Protein AF-A0A2S7TGI9-F1 (afdb_monomer_lite)

Secondary structure (DSSP, 8-state):
-----PPPPPTT---GGGS-TT---TTEEE-TTS-EEE-GGG---------TTSSSB----S---SS----B--TT-S-GGGS----TTEEEEE-TT--EEEEEGGGG--SSTTS-PPP-SSEEEES-SSSSS--EEEEPTT---TTTS-TT-S-GGGS-TT-S-GGGS-TT-S-GGGS-GGG--TTEEE-TTT--EEE-TTT---------SSEEEES-SS-SSS--EEEEPTT-S-TTTSPTT-S-GGGS-TT-S-TTTS-TT-S-TTTSPP-SSTTEEEEE-SS-EEEEE---

pLDDT: mean 78.31, std 14.48, range [45.25, 97.44]

Structure (mmCIF, N/CA/C/O backbone):
data_AF-A0A2S7TGI9-F1
#
_entry.id   AF-A0A2S7TGI9-F1
#
loop_
_atom_site.group_PDB
_atom_site.id
_atom_site.type_symbol
_atom_site.label_atom_id
_atom_site.label_alt_id
_atom_site.label_comp_id
_atom_site.label_asym_id
_atom_site.label_entity_id
_atom_site.label_seq_id
_atom_site.pdbx_PDB_ins_code
_atom_site.Cartn_x
_atom_site.Cartn_y
_atom_site.Cartn_z
_atom_site.occupancy
_atom_site.B_iso_or_equiv
_atom_site.auth_seq_id
_atom_site.auth_comp_id
_atom_site.auth_asym_id
_atom_site.auth_atom_id
_atom_site.pdbx_PDB_model_num
ATOM 1 N N . ASN A 1 1 ? 47.536 0.795 -144.720 1.00 49.44 1 ASN A N 1
ATOM 2 C CA . ASN A 1 1 ? 48.125 -0.068 -143.670 1.00 49.44 1 ASN A CA 1
ATOM 3 C C . ASN A 1 1 ? 48.931 0.816 -142.734 1.00 49.44 1 ASN A C 1
ATOM 5 O O . ASN A 1 1 ? 49.841 1.457 -143.223 1.00 49.44 1 ASN A O 1
ATOM 9 N N . ALA A 1 2 ? 48.607 0.986 -141.455 1.00 45.25 2 ALA A N 1
ATOM 10 C CA . ALA A 1 2 ? 47.991 0.031 -140.538 1.00 45.25 2 ALA A CA 1
ATOM 11 C C . ALA A 1 2 ? 46.908 0.674 -139.646 1.00 45.25 2 ALA A C 1
ATOM 13 O O . ALA A 1 2 ? 47.116 1.747 -139.087 1.00 45.25 2 ALA A O 1
ATOM 14 N N . SER A 1 3 ? 45.775 -0.021 -139.512 1.00 48.19 3 SER A N 1
ATOM 15 C CA . SER A 1 3 ? 44.799 0.176 -138.434 1.00 48.19 3 SER A CA 1
ATOM 16 C C . SER A 1 3 ? 45.297 -0.537 -137.181 1.00 48.19 3 SER A C 1
ATOM 18 O O . SER A 1 3 ? 45.675 -1.704 -137.265 1.00 48.19 3 SER A O 1
ATOM 20 N N . ILE A 1 4 ? 45.223 0.120 -136.026 1.00 46.47 4 ILE A N 1
ATOM 21 C CA . ILE A 1 4 ? 45.224 -0.553 -134.725 1.00 46.47 4 ILE A CA 1
ATOM 22 C C . ILE A 1 4 ? 43.795 -0.466 -134.188 1.00 46.47 4 ILE A C 1
ATOM 24 O O . ILE A 1 4 ? 43.314 0.607 -133.837 1.00 46.47 4 ILE A O 1
ATOM 28 N N . THR A 1 5 ? 43.107 -1.605 -134.171 1.00 53.53 5 THR A N 1
ATOM 29 C CA . THR A 1 5 ? 41.816 -1.811 -133.507 1.00 53.53 5 THR A CA 1
ATOM 30 C C . THR A 1 5 ? 42.070 -2.545 -132.195 1.00 53.53 5 THR A C 1
ATOM 32 O O . THR A 1 5 ? 42.443 -3.717 -132.225 1.00 53.53 5 THR A O 1
ATOM 35 N N . THR A 1 6 ? 41.860 -1.907 -131.047 1.00 52.94 6 THR A N 1
ATOM 36 C CA . THR A 1 6 ? 41.730 -2.631 -129.775 1.00 52.94 6 THR A CA 1
ATOM 37 C C . THR A 1 6 ? 40.247 -2.942 -129.534 1.00 52.94 6 THR A C 1
ATOM 39 O O . THR A 1 6 ? 39.423 -2.024 -129.565 1.00 52.94 6 THR A O 1
ATOM 42 N N . PRO A 1 7 ? 39.849 -4.214 -129.334 1.00 57.72 7 PRO A N 1
ATOM 43 C CA . PRO A 1 7 ? 38.467 -4.542 -129.000 1.00 57.72 7 PRO A CA 1
ATOM 44 C C . PRO A 1 7 ? 38.114 -4.006 -127.607 1.00 57.72 7 PRO A C 1
ATOM 46 O O . PRO A 1 7 ? 38.806 -4.293 -126.632 1.00 57.72 7 PRO A O 1
ATOM 49 N N . LYS A 1 8 ? 37.018 -3.244 -127.508 1.00 58.47 8 LYS A N 1
ATOM 50 C CA . LYS A 1 8 ? 36.356 -2.942 -126.231 1.00 58.47 8 LYS A CA 1
ATOM 51 C C . LYS A 1 8 ? 35.906 -4.260 -125.593 1.00 58.47 8 LYS A C 1
ATOM 53 O O . LYS A 1 8 ? 35.162 -5.014 -126.214 1.00 58.47 8 LYS A O 1
ATOM 58 N N . ILE A 1 9 ? 36.340 -4.507 -124.361 1.00 58.91 9 ILE A N 1
ATOM 59 C CA . ILE A 1 9 ? 35.824 -5.574 -123.496 1.00 58.91 9 ILE A CA 1
ATOM 60 C C . ILE A 1 9 ? 34.306 -5.404 -123.318 1.00 58.91 9 ILE A C 1
ATOM 62 O O . ILE A 1 9 ? 33.835 -4.335 -122.928 1.00 58.91 9 ILE A O 1
ATOM 66 N N . GLY A 1 10 ? 33.544 -6.430 -123.704 1.00 52.56 10 GLY A N 1
ATOM 67 C CA . GLY A 1 10 ? 32.088 -6.467 -123.594 1.00 52.56 10 GLY A CA 1
ATOM 68 C C . GLY A 1 10 ? 31.655 -6.602 -122.139 1.00 52.56 10 GLY A C 1
ATOM 69 O O . GLY A 1 10 ? 32.266 -7.344 -121.372 1.00 52.56 10 GLY A O 1
ATOM 70 N N . PHE A 1 11 ? 30.620 -5.848 -121.779 1.00 50.66 11 PHE A N 1
ATOM 71 C CA . PHE A 1 11 ? 29.981 -5.871 -120.470 1.00 50.66 11 PHE A CA 1
ATOM 72 C C . PHE A 1 11 ? 29.611 -7.312 -120.068 1.00 50.66 11 PHE A C 1
ATOM 74 O O . PHE A 1 11 ? 29.117 -8.077 -120.894 1.00 50.66 11 PHE A O 1
ATOM 81 N N . ASP A 1 12 ? 29.844 -7.639 -118.798 1.00 57.97 12 ASP A N 1
ATOM 82 C CA . ASP A 1 12 ? 29.344 -8.817 -118.072 1.00 57.97 12 ASP A CA 1
ATOM 83 C C . ASP A 1 12 ? 30.059 -10.163 -118.133 1.00 57.97 12 ASP A C 1
ATOM 85 O O . ASP A 1 12 ? 29.554 -11.135 -117.577 1.00 57.97 12 ASP A O 1
ATOM 89 N N . GLN A 1 13 ? 31.281 -10.250 -118.642 1.00 51.47 13 GLN A N 1
ATOM 90 C CA . GLN A 1 13 ? 32.146 -11.377 -118.283 1.00 51.47 13 GLN A CA 1
ATOM 91 C C . GLN A 1 13 ? 33.552 -10.837 -118.079 1.00 51.47 13 GLN A C 1
ATOM 93 O O . GLN A 1 13 ? 34.362 -10.870 -118.997 1.00 51.47 13 GLN A O 1
ATOM 98 N N . VAL A 1 14 ? 33.836 -10.286 -116.896 1.00 57.66 14 VAL A N 1
ATOM 99 C CA . VAL A 1 14 ? 35.225 -10.190 -116.443 1.00 57.66 14 VAL A CA 1
ATOM 100 C C . VAL A 1 14 ? 35.546 -11.541 -115.815 1.00 57.66 14 VAL A C 1
ATOM 102 O O . VAL A 1 14 ? 35.358 -11.761 -114.625 1.00 57.66 14 VAL A O 1
ATOM 105 N N . THR A 1 15 ? 35.907 -12.502 -116.661 1.00 58.22 15 THR A N 1
ATOM 106 C CA . THR A 1 15 ? 36.357 -13.825 -116.214 1.00 58.22 15 THR A CA 1
ATOM 107 C C . THR A 1 15 ? 37.707 -13.698 -115.504 1.00 58.22 15 THR A C 1
ATOM 109 O O . THR A 1 15 ? 38.418 -12.716 -115.717 1.00 58.22 15 THR A O 1
ATOM 112 N N . ARG A 1 16 ? 38.073 -14.670 -114.653 1.00 56.00 16 ARG A N 1
ATOM 113 C CA . ARG A 1 16 ? 39.299 -14.658 -113.822 1.00 56.00 16 ARG A CA 1
ATOM 114 C C . ARG A 1 16 ? 40.545 -14.167 -114.572 1.00 56.00 16 ARG A C 1
ATOM 116 O O . ARG A 1 16 ? 41.340 -13.421 -114.019 1.00 56.00 16 ARG A O 1
ATOM 123 N N . ASP A 1 17 ? 40.684 -14.551 -115.838 1.00 57.62 17 ASP A N 1
ATOM 124 C CA . ASP A 1 17 ? 41.860 -14.250 -116.661 1.00 57.62 17 ASP A CA 1
ATOM 125 C C . ASP A 1 17 ? 41.863 -12.810 -117.229 1.00 57.62 17 ASP A C 1
ATOM 127 O O . ASP A 1 17 ? 42.873 -12.344 -117.753 1.00 57.62 17 ASP A O 1
ATOM 131 N N . GLN A 1 18 ? 40.737 -12.095 -117.139 1.00 57.69 18 GLN A N 1
ATOM 132 C CA . GLN A 1 18 ? 40.565 -10.696 -117.561 1.00 57.69 18 GLN A CA 1
ATOM 133 C C . GLN A 1 18 ? 40.688 -9.706 -116.401 1.00 57.69 18 GLN A C 1
ATOM 135 O O . GLN A 1 18 ? 40.781 -8.498 -116.627 1.00 57.69 18 GLN A O 1
ATOM 140 N N . ILE A 1 19 ? 40.693 -10.208 -115.168 1.00 60.97 19 ILE A N 1
ATOM 141 C CA . ILE A 1 19 ? 41.040 -9.427 -113.996 1.00 60.97 19 ILE A CA 1
ATOM 142 C C . ILE A 1 19 ? 42.555 -9.521 -113.821 1.00 60.97 19 ILE A C 1
ATOM 144 O O . ILE A 1 19 ? 43.120 -10.610 -113.766 1.00 60.97 19 ILE A O 1
ATOM 148 N N . ASN A 1 20 ? 43.231 -8.374 -113.758 1.00 60.34 20 ASN A N 1
ATOM 149 C CA . ASN A 1 20 ? 44.649 -8.356 -113.416 1.00 60.34 20 ASN A CA 1
ATOM 150 C C . ASN A 1 20 ? 44.823 -9.074 -112.061 1.00 60.34 20 ASN A C 1
ATOM 152 O O . ASN A 1 20 ? 44.151 -8.669 -111.116 1.00 60.34 20 ASN A O 1
ATOM 156 N N . PRO A 1 21 ? 45.715 -10.074 -111.926 1.00 57.78 21 PRO A N 1
ATOM 157 C CA . PRO A 1 21 ? 45.938 -10.770 -110.653 1.00 57.78 21 PRO A CA 1
ATOM 158 C C . PRO A 1 21 ? 46.330 -9.834 -109.490 1.00 57.78 21 PRO A C 1
ATOM 160 O O . PRO A 1 21 ? 46.304 -10.247 -108.338 1.00 57.78 21 PRO A O 1
ATOM 163 N N . ASN A 1 22 ? 46.643 -8.566 -109.781 1.00 62.66 22 ASN A N 1
ATOM 164 C CA . ASN A 1 22 ? 46.894 -7.491 -108.822 1.00 62.66 22 ASN A CA 1
ATOM 165 C C . ASN A 1 22 ? 45.770 -6.429 -108.718 1.00 62.66 22 ASN A C 1
ATOM 167 O O . ASN A 1 22 ? 46.052 -5.300 -108.324 1.00 62.66 22 ASN A O 1
ATOM 171 N N . VAL A 1 23 ? 44.506 -6.702 -109.075 1.00 66.19 23 VAL A N 1
ATOM 172 C CA . VAL A 1 23 ? 43.418 -5.704 -108.876 1.00 66.19 23 VAL A CA 1
ATOM 173 C C . VAL A 1 23 ? 43.046 -5.464 -107.416 1.00 66.19 23 VAL A C 1
ATOM 175 O O . VAL A 1 23 ? 42.297 -4.528 -107.140 1.00 66.19 23 VAL A O 1
ATOM 178 N N . ALA A 1 24 ? 43.503 -6.308 -106.493 1.00 64.75 24 ALA A N 1
ATOM 179 C CA . ALA A 1 24 ? 43.243 -6.106 -105.083 1.00 64.75 24 ALA A CA 1
ATOM 180 C C . ALA A 1 24 ? 43.842 -4.753 -104.662 1.00 64.75 24 ALA A C 1
ATOM 182 O O . ALA A 1 24 ? 45.059 -4.571 -104.614 1.00 64.75 24 ALA A O 1
ATOM 183 N N . GLY A 1 25 ? 42.967 -3.773 -104.424 1.00 61.50 25 GLY A N 1
ATOM 184 C CA . GLY A 1 25 ? 43.353 -2.526 -103.781 1.00 61.50 25 GLY A CA 1
ATOM 185 C C . GLY A 1 25 ? 43.878 -2.814 -102.376 1.00 61.50 25 GLY A C 1
ATOM 186 O O . GLY A 1 25 ? 43.609 -3.867 -101.799 1.00 61.50 25 GLY A O 1
ATOM 187 N N . THR A 1 26 ? 44.625 -1.875 -101.807 1.00 63.78 26 THR A N 1
ATOM 188 C CA . THR A 1 26 ? 45.128 -1.989 -100.432 1.00 63.78 26 THR A CA 1
ATOM 189 C C . THR A 1 26 ? 43.988 -2.322 -99.460 1.00 63.78 26 THR A C 1
ATOM 191 O O . THR A 1 26 ? 43.049 -1.536 -99.348 1.00 63.78 26 THR A O 1
ATOM 194 N N . GLY A 1 27 ? 44.072 -3.470 -98.774 1.00 63.53 27 GLY A N 1
ATOM 195 C CA . GLY A 1 27 ? 43.094 -3.922 -97.769 1.00 63.53 27 GLY A CA 1
ATOM 196 C C . GLY A 1 27 ? 42.078 -4.971 -98.238 1.00 63.53 27 GLY A C 1
ATOM 197 O O . GLY A 1 27 ? 41.310 -5.476 -97.424 1.00 63.53 27 GLY A O 1
ATOM 198 N N . LEU A 1 28 ? 42.082 -5.329 -99.522 1.00 74.62 28 LEU A N 1
ATOM 199 C CA . LEU A 1 28 ? 41.295 -6.439 -100.060 1.00 74.62 28 LEU A CA 1
ATOM 200 C C . LEU A 1 28 ? 42.233 -7.566 -100.486 1.00 74.62 28 LEU A C 1
ATOM 202 O O . LEU A 1 28 ? 43.360 -7.316 -100.909 1.00 74.62 28 LEU A O 1
ATOM 206 N N . THR A 1 29 ? 41.764 -8.803 -100.415 1.00 72.88 29 THR A N 1
ATOM 207 C CA . THR A 1 29 ? 42.406 -9.958 -101.041 1.00 72.88 29 THR A CA 1
ATOM 208 C C . THR A 1 29 ? 41.455 -10.531 -102.078 1.00 72.88 29 THR A C 1
ATOM 210 O O . THR A 1 29 ? 40.242 -10.579 -101.888 1.00 72.88 29 THR A O 1
ATOM 213 N N . GLN A 1 30 ? 41.991 -10.920 -103.234 1.00 73.81 30 GLN A N 1
ATOM 214 C CA . GLN A 1 30 ? 41.185 -11.595 -104.241 1.00 73.81 30 GLN A CA 1
ATOM 215 C C . GLN A 1 30 ? 41.161 -13.093 -103.933 1.00 73.81 30 GLN A C 1
ATOM 217 O O . GLN A 1 30 ? 42.206 -13.748 -103.951 1.00 73.81 30 GLN A O 1
ATOM 222 N N . ALA A 1 31 ? 39.978 -13.632 -103.652 1.00 71.12 31 ALA A N 1
ATOM 223 C CA . ALA A 1 31 ? 39.790 -15.060 -103.465 1.00 71.12 31 ALA A CA 1
ATOM 224 C C . ALA A 1 31 ? 39.966 -15.811 -104.797 1.00 71.12 31 ALA A C 1
ATOM 226 O O . ALA A 1 31 ? 39.938 -15.238 -105.889 1.00 71.12 31 ALA A O 1
ATOM 227 N N . SER A 1 32 ? 40.154 -17.130 -104.723 1.00 69.94 32 SER A N 1
ATOM 228 C CA . SER A 1 32 ? 40.434 -17.971 -105.903 1.00 69.94 32 SER A CA 1
ATOM 229 C C . SER A 1 32 ? 39.309 -17.975 -106.951 1.00 69.94 32 SER A C 1
ATOM 231 O O . SER A 1 32 ? 39.554 -18.306 -108.111 1.00 69.94 32 SER A O 1
ATOM 233 N N . ASP A 1 33 ? 38.089 -17.612 -106.552 1.00 70.44 33 ASP A N 1
ATOM 234 C CA . ASP A 1 33 ? 36.913 -17.475 -107.416 1.00 70.44 33 ASP A CA 1
ATOM 235 C C . ASP A 1 33 ? 36.778 -16.079 -108.057 1.00 70.44 33 ASP A C 1
ATOM 237 O O . ASP A 1 33 ? 35.858 -15.837 -108.837 1.00 70.44 33 ASP A O 1
ATOM 241 N N . GLY A 1 34 ? 37.719 -15.176 -107.773 1.00 66.06 34 GLY A N 1
ATOM 242 C CA . GLY A 1 34 ? 37.759 -13.816 -108.298 1.00 66.06 34 GLY A CA 1
ATOM 243 C C . GLY A 1 34 ? 37.008 -12.783 -107.457 1.00 66.06 34 GLY A C 1
ATOM 244 O O . GLY A 1 34 ? 37.119 -11.594 -107.770 1.00 66.06 34 GLY A O 1
ATOM 245 N N . SER A 1 35 ? 36.291 -13.188 -106.401 1.00 71.12 35 SER A N 1
ATOM 246 C CA . SER A 1 35 ? 35.659 -12.256 -105.464 1.00 71.12 35 SER A CA 1
ATOM 247 C C . SER A 1 35 ? 36.708 -11.470 -104.669 1.00 71.12 35 SER A C 1
ATOM 249 O O . SER A 1 35 ? 37.828 -11.933 -104.449 1.00 71.12 35 SER A O 1
ATOM 251 N N . LEU A 1 36 ? 36.373 -10.236 -104.289 1.00 77.44 36 LEU A N 1
ATOM 252 C CA . LEU A 1 36 ? 37.204 -9.434 -103.395 1.00 77.44 36 LEU A CA 1
ATOM 253 C C . LEU A 1 36 ? 36.692 -9.640 -101.973 1.00 77.44 36 LEU A C 1
ATOM 255 O O . LEU A 1 36 ? 35.592 -9.197 -101.642 1.00 77.44 36 LEU A O 1
ATOM 259 N N . GLU A 1 37 ? 37.488 -10.307 -101.150 1.00 75.94 37 GLU A N 1
ATOM 260 C CA . GLU A 1 37 ? 37.242 -10.442 -99.724 1.00 75.94 37 GLU A CA 1
ATOM 261 C C . GLU A 1 37 ? 37.989 -9.333 -98.991 1.00 75.94 37 GLU A C 1
ATOM 263 O O . GLU A 1 37 ? 39.088 -8.919 -99.373 1.00 75.94 37 GLU A O 1
ATOM 268 N N . VAL A 1 38 ? 37.375 -8.812 -97.934 1.00 74.75 38 VAL A N 1
ATOM 269 C CA . VAL A 1 38 ? 38.122 -7.969 -97.011 1.00 74.75 38 VAL A CA 1
ATOM 270 C C . VAL A 1 38 ? 38.968 -8.906 -96.171 1.00 74.75 38 VAL A C 1
ATOM 272 O O . VAL A 1 38 ? 38.415 -9.733 -95.451 1.00 74.75 38 VAL A O 1
ATOM 275 N N . ASP A 1 39 ? 40.290 -8.780 -96.268 1.00 67.25 39 ASP A N 1
ATOM 276 C CA . ASP A 1 39 ? 41.190 -9.484 -95.367 1.00 67.25 39 ASP A CA 1
ATOM 277 C C . ASP A 1 39 ? 41.063 -8.834 -93.986 1.00 67.25 39 ASP A C 1
ATOM 279 O O . ASP A 1 39 ? 41.497 -7.688 -93.812 1.00 67.25 39 ASP A O 1
ATOM 283 N N . PRO A 1 40 ? 40.478 -9.526 -92.997 1.00 63.66 40 PRO A N 1
ATOM 284 C CA . PRO A 1 40 ? 40.260 -8.949 -91.685 1.00 63.66 40 PRO A CA 1
ATOM 285 C C . PRO A 1 40 ? 41.594 -8.565 -91.013 1.00 63.66 40 PRO A C 1
ATOM 287 O O . PRO A 1 40 ? 41.636 -7.608 -90.247 1.00 63.66 40 PRO A O 1
ATOM 290 N N . THR A 1 41 ? 42.708 -9.225 -91.365 1.00 60.50 41 THR A N 1
ATOM 291 C CA . THR A 1 41 ? 44.053 -8.883 -90.863 1.00 60.50 41 THR A CA 1
ATOM 292 C C . THR A 1 41 ? 44.582 -7.551 -91.405 1.00 60.50 41 THR A C 1
ATOM 294 O O . THR A 1 41 ? 45.469 -6.951 -90.799 1.00 60.50 41 THR A O 1
ATOM 297 N N . ASN A 1 42 ? 44.003 -7.051 -92.504 1.00 59.19 42 ASN A N 1
ATOM 298 C CA . ASN A 1 42 ? 44.308 -5.744 -93.087 1.00 59.19 42 ASN A CA 1
ATOM 299 C C . ASN A 1 42 ? 43.279 -4.661 -92.718 1.00 59.19 42 ASN A C 1
ATOM 301 O O . ASN A 1 42 ? 43.474 -3.495 -93.076 1.00 59.19 42 ASN A O 1
ATOM 305 N N . ILE A 1 43 ? 42.210 -4.997 -91.982 1.00 63.41 43 ILE A N 1
ATOM 306 C CA . ILE A 1 43 ? 41.339 -4.001 -91.344 1.00 63.41 43 ILE A CA 1
ATOM 307 C C . ILE A 1 43 ? 42.006 -3.567 -90.042 1.00 63.41 43 ILE A C 1
ATOM 309 O O . ILE A 1 43 ? 41.639 -3.975 -88.943 1.00 63.41 43 ILE A O 1
ATOM 313 N N . ILE A 1 44 ? 43.007 -2.705 -90.172 1.00 56.25 44 ILE A N 1
ATOM 314 C CA . ILE A 1 44 ? 43.611 -2.027 -89.032 1.00 56.25 44 ILE A CA 1
ATOM 315 C C . ILE A 1 44 ? 42.662 -0.884 -88.653 1.00 56.25 44 ILE A C 1
ATOM 317 O O . ILE A 1 44 ? 42.843 0.266 -89.051 1.00 56.25 44 ILE A O 1
ATOM 321 N N . GLY A 1 45 ? 41.598 -1.199 -87.909 1.00 54.38 45 GLY A N 1
ATOM 322 C CA . GLY A 1 45 ? 41.038 -0.190 -87.012 1.00 54.38 45 GLY A CA 1
ATOM 323 C C . GLY A 1 45 ? 42.175 0.293 -86.111 1.00 54.38 45 GLY A C 1
ATOM 324 O O . GLY A 1 45 ? 43.102 -0.472 -85.840 1.00 54.38 45 GLY A O 1
ATOM 325 N N . ASP A 1 46 ? 42.147 1.530 -85.621 1.00 51.38 46 ASP A N 1
ATOM 326 C CA . ASP A 1 46 ? 43.166 2.022 -84.676 1.00 51.38 46 ASP A CA 1
ATOM 327 C C . ASP A 1 46 ? 43.283 1.172 -83.390 1.00 51.38 46 ASP A C 1
ATOM 329 O O . ASP A 1 46 ? 44.167 1.435 -82.577 1.00 51.38 46 ASP A O 1
ATOM 333 N N . SER A 1 47 ? 42.445 0.126 -83.255 1.00 50.47 47 SER A N 1
ATOM 334 C CA . SER A 1 47 ? 42.549 -1.051 -82.374 1.00 50.47 47 SER A CA 1
ATOM 335 C C . SER A 1 47 ? 42.684 -0.701 -80.902 1.00 50.47 47 SER A C 1
ATOM 337 O O . SER A 1 47 ? 43.016 -1.534 -80.066 1.00 50.47 47 SER A O 1
ATOM 339 N N . ASN A 1 48 ? 42.381 0.547 -80.579 1.00 53.34 48 ASN A N 1
ATOM 340 C CA . ASN A 1 48 ? 42.677 1.140 -79.306 1.00 53.34 48 ASN A CA 1
ATOM 341 C C . ASN A 1 48 ? 41.364 1.522 -78.644 1.00 53.34 48 ASN A C 1
ATOM 343 O O . ASN A 1 48 ? 40.970 2.687 -78.616 1.00 53.34 48 ASN A O 1
ATOM 347 N N . ILE A 1 49 ? 40.736 0.545 -77.990 1.00 60.94 49 ILE A N 1
ATOM 348 C CA . ILE A 1 49 ? 39.958 0.871 -76.793 1.00 60.94 49 ILE A CA 1
ATOM 349 C C . ILE A 1 49 ? 40.994 1.157 -75.705 1.00 60.94 49 ILE A C 1
ATOM 351 O O . ILE A 1 49 ? 41.363 0.295 -74.923 1.00 60.94 49 ILE A O 1
ATOM 355 N N . THR A 1 50 ? 41.579 2.350 -75.717 1.00 55.34 50 THR A N 1
ATOM 356 C CA . THR A 1 50 ? 42.622 2.690 -74.745 1.00 55.34 50 THR A CA 1
ATOM 357 C C . THR A 1 50 ? 41.982 3.015 -73.400 1.00 55.34 50 THR A C 1
ATOM 359 O O . THR A 1 50 ? 41.077 3.841 -73.314 1.00 55.34 50 THR A O 1
ATOM 362 N N . SER A 1 51 ? 42.480 2.399 -72.324 1.00 59.91 51 SER A N 1
ATOM 363 C CA . SER A 1 51 ? 42.377 2.949 -70.970 1.00 59.91 51 SER A CA 1
ATOM 364 C C . SER A 1 51 ? 43.743 3.549 -70.632 1.00 59.91 51 SER A C 1
ATOM 366 O O . SER A 1 51 ? 44.613 2.829 -70.141 1.00 59.91 51 SER A O 1
ATOM 368 N N . PRO A 1 52 ? 43.993 4.845 -70.912 1.00 54.62 52 PRO A N 1
ATOM 369 C CA . PRO A 1 52 ? 45.326 5.448 -70.774 1.00 54.62 52 PRO A CA 1
ATOM 370 C C . PRO A 1 52 ? 45.910 5.357 -69.356 1.00 54.62 52 PRO A C 1
ATOM 372 O O . PRO A 1 52 ? 47.103 5.557 -69.158 1.00 54.62 52 PRO A O 1
ATOM 375 N N . ASN A 1 53 ? 45.060 5.079 -68.365 1.00 59.28 53 ASN A N 1
ATOM 376 C CA . ASN A 1 53 ? 45.395 4.937 -66.952 1.00 59.28 53 ASN A CA 1
ATOM 377 C C . ASN A 1 53 ? 45.115 3.522 -66.396 1.00 59.28 53 ASN A C 1
ATOM 379 O O . ASN A 1 53 ? 45.060 3.354 -65.172 1.00 59.28 53 ASN A O 1
ATOM 383 N N . SER A 1 54 ? 44.882 2.538 -67.276 1.00 60.88 54 SER A N 1
ATOM 384 C CA . SER A 1 54 ? 44.593 1.134 -66.938 1.00 60.88 54 SER A CA 1
ATOM 385 C C . SER A 1 54 ? 43.506 0.987 -65.864 1.00 60.88 54 SER A C 1
ATOM 387 O O . SER A 1 54 ? 43.641 0.221 -64.915 1.00 60.88 54 SER A O 1
ATOM 389 N N . THR A 1 55 ? 42.463 1.818 -65.925 1.00 64.25 55 THR A N 1
ATOM 390 C CA . THR A 1 55 ? 41.339 1.774 -64.966 1.00 64.25 55 THR A CA 1
ATOM 391 C C . THR A 1 55 ? 40.272 0.783 -65.385 1.00 64.25 55 THR A C 1
ATOM 393 O O . THR A 1 55 ? 39.625 0.188 -64.533 1.00 64.25 55 THR A O 1
ATOM 396 N N . ILE A 1 56 ? 40.119 0.610 -66.691 1.00 67.62 56 ILE A N 1
ATOM 397 C CA . ILE A 1 56 ? 39.279 -0.411 -67.295 1.00 67.62 56 ILE A CA 1
ATOM 398 C C . ILE A 1 56 ? 40.249 -1.320 -68.033 1.00 67.62 56 ILE A C 1
ATOM 400 O O . ILE A 1 56 ? 41.009 -0.840 -68.880 1.00 67.62 56 ILE A O 1
ATOM 404 N N . ASP A 1 57 ? 40.278 -2.590 -67.646 1.00 61.53 57 ASP A N 1
ATOM 405 C CA . ASP A 1 57 ? 41.048 -3.590 -68.367 1.00 61.53 57 ASP A CA 1
ATOM 406 C C . ASP A 1 57 ? 40.264 -3.957 -69.624 1.00 61.53 57 ASP A C 1
ATOM 408 O O . ASP A 1 57 ? 39.093 -4.336 -69.575 1.00 61.53 57 ASP A O 1
ATOM 412 N N . VAL A 1 58 ? 40.897 -3.754 -70.768 1.00 61.38 58 VAL A N 1
ATOM 413 C CA . VAL A 1 58 ? 40.311 -4.003 -72.082 1.00 61.38 58 VAL A CA 1
ATOM 414 C C . VAL A 1 58 ? 40.876 -5.316 -72.597 1.00 61.38 58 VAL A C 1
ATOM 416 O O . VAL A 1 58 ? 41.743 -5.356 -73.467 1.00 61.38 58 VAL A O 1
ATOM 419 N N . GLY A 1 59 ? 40.404 -6.408 -72.001 1.00 56.97 59 GLY A N 1
ATOM 420 C CA . GLY A 1 59 ? 40.741 -7.757 -72.429 1.00 56.97 59 GLY A CA 1
ATOM 421 C C . GLY A 1 59 ? 40.100 -8.074 -73.778 1.00 56.97 59 GLY A C 1
ATOM 422 O O . GLY A 1 59 ? 38.910 -8.367 -73.856 1.00 56.97 59 GLY A O 1
ATOM 423 N N . GLY A 1 60 ? 40.906 -8.031 -74.834 1.00 53.19 60 GLY A N 1
ATOM 424 C CA . GLY A 1 60 ? 40.598 -8.539 -76.167 1.00 53.19 60 GLY A CA 1
ATOM 425 C C . GLY A 1 60 ? 41.912 -8.932 -76.830 1.00 53.19 60 GLY A C 1
ATOM 426 O O . GLY A 1 60 ? 42.847 -8.138 -76.888 1.00 53.19 60 GLY A O 1
ATOM 427 N N . ASP A 1 61 ? 42.027 -10.189 -77.227 1.00 49.38 61 ASP A N 1
ATOM 428 C CA . ASP A 1 61 ? 43.229 -10.800 -77.776 1.00 49.38 61 ASP A CA 1
ATOM 429 C C . ASP A 1 61 ? 43.553 -10.319 -79.204 1.00 49.38 61 ASP A C 1
ATOM 431 O O . ASP A 1 61 ? 42.832 -9.531 -79.814 1.00 49.38 61 ASP A O 1
ATOM 435 N N . ALA A 1 62 ? 44.718 -10.750 -79.698 1.00 49.62 62 ALA A N 1
ATOM 436 C CA . ALA A 1 62 ? 45.572 -10.083 -80.686 1.00 49.62 62 ALA A CA 1
ATOM 437 C C . ALA A 1 62 ? 44.994 -9.810 -82.097 1.00 49.62 62 ALA A C 1
ATOM 439 O O . ALA A 1 62 ? 45.763 -9.421 -82.968 1.00 49.62 62 ALA A O 1
ATOM 440 N N . ASN A 1 63 ? 43.692 -9.987 -82.348 1.00 53.59 63 ASN A N 1
ATOM 441 C CA . ASN A 1 63 ? 43.049 -9.774 -83.652 1.00 53.59 63 ASN A CA 1
ATOM 442 C C . ASN A 1 63 ? 41.575 -9.299 -83.530 1.00 53.59 63 ASN A C 1
ATOM 444 O O . ASN A 1 63 ? 40.676 -9.954 -84.055 1.00 53.59 63 ASN A O 1
ATOM 448 N N . ALA A 1 64 ? 41.273 -8.200 -82.827 1.00 56.41 64 ALA A N 1
ATOM 449 C CA . ALA A 1 64 ? 39.879 -7.803 -82.569 1.00 56.41 64 ALA A CA 1
ATOM 450 C C . ALA A 1 64 ? 39.116 -7.285 -83.817 1.00 56.41 64 ALA A C 1
ATOM 452 O O . ALA A 1 64 ? 39.323 -6.163 -84.275 1.00 56.41 64 ALA A O 1
ATOM 453 N N . ILE A 1 65 ? 38.184 -8.121 -84.311 1.00 55.03 65 ILE A N 1
ATOM 454 C CA . ILE A 1 65 ? 37.221 -7.878 -85.410 1.00 55.03 65 ILE A CA 1
ATOM 455 C C . ILE A 1 65 ? 35.852 -8.544 -85.134 1.00 55.03 65 ILE A C 1
ATOM 457 O O . ILE A 1 65 ? 34.955 -8.411 -85.958 1.00 55.03 65 ILE A O 1
ATOM 461 N N . LEU A 1 66 ? 35.626 -9.226 -83.993 1.00 54.00 66 LEU A N 1
ATOM 462 C CA . LEU A 1 66 ? 34.290 -9.704 -83.586 1.00 54.00 66 LEU A CA 1
ATOM 463 C C . LEU A 1 66 ? 34.101 -9.903 -82.066 1.00 54.00 66 LEU A C 1
ATOM 465 O O . LEU A 1 66 ? 35.012 -10.320 -81.361 1.00 54.00 66 LEU A O 1
ATOM 469 N N . ALA A 1 67 ? 32.820 -9.773 -81.685 1.00 55.75 67 ALA A N 1
ATOM 470 C CA . ALA A 1 67 ? 32.109 -10.279 -80.499 1.00 55.75 67 ALA A CA 1
ATOM 471 C C . ALA A 1 67 ? 32.393 -9.632 -79.129 1.00 55.75 67 ALA A C 1
ATOM 473 O O . ALA A 1 67 ? 33.325 -8.851 -78.981 1.00 55.75 67 ALA A O 1
ATOM 474 N N . ASN A 1 68 ? 31.467 -9.896 -78.182 1.00 52.81 68 ASN A N 1
ATOM 475 C CA . ASN A 1 68 ? 31.268 -9.209 -76.896 1.00 52.81 68 ASN A CA 1
ATOM 476 C C . ASN A 1 68 ? 32.560 -8.626 -76.321 1.00 52.81 68 ASN A C 1
ATOM 478 O O . ASN A 1 68 ? 33.385 -9.349 -75.771 1.00 52.81 68 ASN A O 1
ATOM 482 N N . VAL A 1 69 ? 32.684 -7.304 -76.405 1.00 64.56 69 VAL A N 1
ATOM 483 C CA . VAL A 1 69 ? 33.732 -6.569 -75.705 1.00 64.56 69 VAL A CA 1
ATOM 484 C C . VAL A 1 69 ? 33.402 -6.642 -74.220 1.00 64.56 69 VAL A C 1
ATOM 486 O O . VAL A 1 69 ? 32.455 -6.003 -73.755 1.00 64.56 69 VAL A O 1
ATOM 489 N N . GLN A 1 70 ? 34.141 -7.469 -73.486 1.00 61.66 70 GLN A N 1
ATOM 490 C CA . GLN A 1 70 ? 34.041 -7.509 -72.037 1.00 61.66 70 GLN A CA 1
ATOM 491 C C . GLN A 1 70 ? 34.778 -6.290 -71.481 1.00 61.66 70 GLN A C 1
ATOM 493 O O . GLN A 1 70 ? 35.986 -6.150 -71.643 1.00 61.66 70 GLN A O 1
ATOM 498 N N . LEU A 1 71 ? 34.026 -5.386 -70.858 1.00 72.19 71 LEU A N 1
ATOM 499 C CA . LEU A 1 71 ? 34.568 -4.246 -70.128 1.00 72.19 71 LEU A CA 1
ATOM 500 C C . LEU A 1 71 ? 34.566 -4.607 -68.649 1.00 72.19 71 LEU A C 1
ATOM 502 O O . LEU A 1 71 ? 33.493 -4.818 -68.082 1.00 72.19 71 LEU A O 1
ATOM 506 N N . ASP A 1 72 ? 35.748 -4.676 -68.046 1.00 71.31 72 ASP A N 1
ATOM 507 C CA . ASP A 1 72 ? 35.893 -4.970 -66.624 1.00 71.31 72 ASP A CA 1
ATOM 508 C C . ASP A 1 72 ? 36.833 -3.971 -65.938 1.00 71.31 72 ASP A C 1
ATOM 510 O O . ASP A 1 72 ? 37.670 -3.313 -66.562 1.00 71.31 72 ASP A O 1
ATOM 514 N N . VAL A 1 73 ? 36.677 -3.842 -64.627 1.00 81.25 73 VAL A N 1
ATOM 515 C CA . VAL A 1 73 ? 37.565 -3.078 -63.758 1.00 81.25 73 VAL A CA 1
ATOM 516 C C . VAL A 1 73 ? 38.407 -4.097 -63.008 1.00 81.25 73 VAL A C 1
ATOM 518 O O . VAL A 1 73 ? 37.909 -4.773 -62.114 1.00 81.25 73 VAL A O 1
ATOM 521 N N . ALA A 1 74 ? 39.685 -4.207 -63.377 1.00 77.69 74 ALA A N 1
ATOM 522 C CA . ALA A 1 74 ? 40.592 -5.160 -62.745 1.00 77.69 74 ALA A CA 1
ATOM 523 C C . ALA A 1 74 ? 40.670 -4.974 -61.216 1.00 77.69 74 ALA A C 1
ATOM 525 O O . ALA A 1 74 ? 40.424 -3.887 -60.679 1.00 77.69 74 ALA A O 1
ATOM 526 N N . ASP A 1 75 ? 41.077 -6.027 -60.506 1.00 80.50 75 ASP A N 1
ATOM 527 C CA . ASP A 1 75 ? 41.264 -5.976 -59.057 1.00 80.50 75 ASP A CA 1
ATOM 528 C C . ASP A 1 75 ? 42.188 -4.818 -58.656 1.00 80.50 75 ASP A C 1
ATOM 530 O O . ASP A 1 75 ? 43.284 -4.640 -59.192 1.00 80.50 75 ASP A O 1
ATOM 534 N N . ASN A 1 76 ? 41.752 -4.027 -57.672 1.00 82.06 76 ASN A N 1
ATOM 535 C CA . ASN A 1 76 ? 42.444 -2.824 -57.195 1.00 82.06 76 ASN A CA 1
ATOM 536 C C . ASN A 1 76 ? 42.607 -1.710 -58.249 1.00 82.06 76 ASN A C 1
ATOM 538 O O . ASN A 1 76 ? 43.299 -0.723 -57.986 1.00 82.06 76 ASN A O 1
ATOM 542 N N . ALA A 1 77 ? 41.969 -1.815 -59.422 1.00 85.62 77 ALA A N 1
ATOM 543 C CA . ALA A 1 77 ? 42.095 -0.810 -60.471 1.00 85.62 77 ALA A CA 1
ATOM 544 C C . ALA A 1 77 ? 41.504 0.539 -60.061 1.00 85.62 77 ALA A C 1
ATOM 546 O O . ALA A 1 77 ? 41.951 1.544 -60.599 1.00 85.62 77 ALA A O 1
ATOM 547 N N . ILE A 1 78 ? 40.581 0.607 -59.095 1.00 87.50 78 ILE A N 1
ATOM 548 C CA . ILE A 1 78 ? 40.138 1.863 -58.469 1.00 87.50 78 ILE A CA 1
ATOM 549 C C . ILE A 1 78 ? 40.920 2.078 -57.174 1.00 87.50 78 ILE A C 1
ATOM 551 O O . ILE A 1 78 ? 40.504 1.686 -56.086 1.00 87.50 78 ILE A O 1
ATOM 555 N N . THR A 1 79 ? 42.089 2.700 -57.301 1.00 88.00 79 THR A N 1
ATOM 556 C CA . THR A 1 79 ? 42.898 3.123 -56.153 1.00 88.00 79 THR A CA 1
ATOM 557 C C . THR A 1 79 ? 42.385 4.456 -55.591 1.00 88.00 79 THR A C 1
ATOM 559 O O . THR A 1 79 ? 41.715 5.203 -56.309 1.00 88.00 79 THR A O 1
ATOM 562 N N . PRO A 1 80 ? 42.750 4.842 -54.352 1.00 85.81 80 PRO A N 1
ATOM 563 C CA . PRO A 1 80 ? 42.386 6.150 -53.804 1.00 85.81 80 PRO A CA 1
ATOM 564 C C . PRO A 1 80 ? 42.791 7.342 -54.686 1.00 85.81 80 PRO A C 1
ATOM 566 O O . PRO A 1 80 ? 42.098 8.348 -54.694 1.00 85.81 80 PRO A O 1
ATOM 569 N N . ALA A 1 81 ? 43.865 7.231 -55.479 1.00 86.19 81 ALA A N 1
ATOM 570 C CA . ALA A 1 81 ? 44.294 8.283 -56.409 1.00 86.19 81 ALA A CA 1
ATOM 571 C C . ALA A 1 81 ? 43.337 8.486 -57.601 1.00 86.19 81 ALA A C 1
ATOM 573 O O . ALA A 1 81 ? 43.362 9.538 -58.236 1.00 86.19 81 ALA A O 1
ATOM 574 N N . LYS A 1 82 ? 42.505 7.484 -57.916 1.00 88.06 82 LYS A N 1
ATOM 575 C CA . LYS A 1 82 ? 41.470 7.548 -58.962 1.00 88.06 82 LYS A CA 1
ATOM 576 C C . LYS A 1 82 ? 40.131 8.061 -58.431 1.00 88.06 82 LYS A C 1
ATOM 578 O O . LYS A 1 82 ? 39.204 8.265 -59.209 1.00 88.06 82 LYS A O 1
ATOM 583 N N . ILE A 1 83 ? 40.037 8.293 -57.124 1.00 90.38 83 ILE A N 1
ATOM 584 C CA . ILE A 1 83 ? 38.884 8.889 -56.463 1.00 90.38 83 ILE A CA 1
ATOM 585 C C . ILE A 1 83 ? 39.257 10.339 -56.129 1.00 90.38 83 ILE A C 1
ATOM 587 O O . ILE A 1 83 ? 40.263 10.598 -55.472 1.00 90.38 83 ILE A O 1
ATOM 591 N N . VAL A 1 84 ? 38.461 11.308 -56.586 1.00 91.12 84 VAL A N 1
ATOM 592 C CA . VAL A 1 84 ? 38.695 12.725 -56.262 1.00 91.12 84 VAL A CA 1
ATOM 593 C C . VAL A 1 84 ? 38.577 12.914 -54.750 1.00 91.12 84 VAL A C 1
ATOM 595 O O . VAL A 1 84 ? 37.509 12.681 -54.192 1.00 91.12 84 VAL A O 1
ATOM 598 N N . SER A 1 85 ? 39.663 13.331 -54.093 1.00 91.25 85 SER A N 1
ATOM 599 C CA . SER A 1 85 ? 39.692 13.512 -52.637 1.00 91.25 85 SER A CA 1
ATOM 600 C C . SER A 1 85 ? 38.673 14.556 -52.172 1.00 91.25 85 SER A C 1
ATOM 602 O O . SER A 1 85 ? 38.634 15.667 -52.700 1.00 91.25 85 SER A O 1
ATOM 604 N N . GLY A 1 86 ? 37.896 14.217 -51.141 1.00 91.12 86 GLY A N 1
ATOM 605 C CA . GLY A 1 86 ? 37.041 15.163 -50.415 1.00 91.12 86 GLY A CA 1
ATOM 606 C C . GLY A 1 86 ? 37.784 16.003 -49.366 1.00 91.12 86 GLY A C 1
ATOM 607 O O . GLY A 1 86 ? 37.170 16.853 -48.722 1.00 91.12 86 GLY A O 1
ATOM 608 N N . GLY A 1 87 ? 39.087 15.767 -49.172 1.00 93.12 87 GLY A N 1
ATOM 609 C CA . GLY A 1 87 ? 39.887 16.311 -48.072 1.00 93.12 87 GLY A CA 1
ATOM 610 C C . GLY A 1 87 ? 40.212 15.265 -47.000 1.00 93.12 87 GLY A C 1
ATOM 611 O O . GLY A 1 87 ? 39.916 14.080 -47.154 1.00 93.12 87 GLY A O 1
ATOM 612 N N . ASN A 1 88 ? 40.856 15.703 -45.916 1.00 92.94 88 ASN A N 1
ATOM 613 C CA . ASN A 1 88 ? 41.207 14.825 -44.796 1.00 92.94 88 ASN A CA 1
ATOM 614 C C . ASN A 1 88 ? 39.948 14.370 -44.048 1.00 92.94 88 ASN A C 1
ATOM 616 O O . ASN A 1 88 ? 38.994 15.137 -43.930 1.00 92.94 88 ASN A O 1
ATOM 620 N N . ASP A 1 89 ? 39.978 13.137 -43.535 1.00 93.50 89 ASP A N 1
ATOM 621 C CA . ASP A 1 89 ? 38.919 12.545 -42.712 1.00 93.50 89 ASP A CA 1
ATOM 622 C C . ASP A 1 89 ? 37.521 12.635 -43.331 1.00 93.50 89 ASP A C 1
ATOM 624 O O . ASP A 1 89 ? 36.541 12.875 -42.635 1.00 93.50 89 ASP A O 1
ATOM 628 N N . LYS A 1 90 ? 37.414 12.413 -44.644 1.00 93.31 90 LYS A N 1
ATOM 629 C CA . LYS A 1 90 ? 36.124 12.285 -45.327 1.00 93.31 90 LYS A CA 1
ATOM 630 C C . LYS A 1 90 ? 35.774 10.835 -45.637 1.00 93.31 90 LYS A C 1
ATOM 632 O O . LYS A 1 90 ? 36.647 10.002 -45.876 1.00 93.31 90 LYS A O 1
ATOM 637 N N . VAL A 1 91 ? 34.478 10.555 -45.687 1.00 93.44 91 VAL A N 1
ATOM 638 C CA . VAL A 1 91 ? 33.902 9.288 -46.145 1.00 93.44 91 VAL A CA 1
ATOM 639 C C . VAL A 1 91 ? 32.974 9.579 -47.321 1.00 93.44 91 VAL A C 1
ATOM 641 O O . VAL A 1 91 ? 32.183 10.520 -47.269 1.00 93.44 91 VAL A O 1
ATOM 644 N N . LEU A 1 92 ? 33.089 8.794 -48.394 1.00 94.31 92 LEU A N 1
ATOM 645 C CA . LEU A 1 92 ? 32.215 8.907 -49.560 1.00 94.31 92 LEU A CA 1
ATOM 646 C C . LEU A 1 92 ? 30.889 8.210 -49.254 1.00 94.31 92 LEU A C 1
ATOM 648 O O . LEU A 1 92 ? 30.874 7.019 -48.941 1.00 94.31 92 LEU A O 1
ATOM 652 N N . THR A 1 93 ? 29.786 8.940 -49.338 1.00 93.25 93 THR A N 1
ATOM 653 C CA . THR A 1 93 ? 28.432 8.435 -49.086 1.00 93.25 93 THR A CA 1
ATOM 654 C C . THR A 1 93 ? 27.480 8.889 -50.188 1.00 93.25 93 THR A C 1
ATOM 656 O O . THR A 1 93 ? 27.868 9.599 -51.117 1.00 93.25 93 THR A O 1
ATOM 659 N N . THR A 1 94 ? 26.223 8.456 -50.114 1.00 95.31 94 THR A N 1
ATOM 660 C CA . THR A 1 94 ? 25.136 8.986 -50.941 1.00 95.31 94 THR A CA 1
ATOM 661 C C . THR A 1 94 ? 24.110 9.686 -50.063 1.00 95.31 94 THR A C 1
ATOM 663 O O . THR A 1 94 ? 23.797 9.191 -48.978 1.00 95.31 94 THR A O 1
ATOM 666 N N . ASP A 1 95 ? 23.553 10.799 -50.531 1.00 90.19 95 ASP A N 1
ATOM 667 C CA . ASP A 1 95 ? 22.413 11.442 -49.874 1.00 90.19 95 ASP A CA 1
ATOM 668 C C . ASP A 1 95 ? 21.099 10.654 -50.084 1.00 90.19 95 ASP A C 1
ATOM 670 O O . ASP A 1 95 ? 21.064 9.601 -50.727 1.00 90.19 95 ASP A O 1
ATOM 674 N N . THR A 1 96 ? 19.984 11.164 -49.551 1.00 92.25 96 THR A N 1
ATOM 675 C CA . THR A 1 96 ? 18.655 10.537 -49.687 1.00 92.25 96 THR A CA 1
ATOM 676 C C . THR A 1 96 ? 18.134 10.482 -51.126 1.00 92.25 96 THR A C 1
ATOM 678 O O . THR A 1 96 ? 17.182 9.751 -51.392 1.00 92.25 96 THR A O 1
ATOM 681 N N . SER A 1 97 ? 18.745 11.231 -52.047 1.00 93.38 97 SER A N 1
ATOM 682 C CA . SER A 1 97 ? 18.433 11.229 -53.480 1.00 93.38 97 SER A CA 1
ATOM 683 C C . SER A 1 97 ? 19.377 10.322 -54.281 1.00 93.38 97 SER A C 1
ATOM 685 O O . SER A 1 97 ? 19.217 10.201 -55.494 1.00 93.38 97 SER A O 1
ATOM 687 N N . GLY A 1 98 ? 20.349 9.677 -53.624 1.00 92.19 98 GLY A N 1
ATOM 688 C CA . GLY A 1 98 ? 21.364 8.841 -54.261 1.00 92.19 98 GLY A CA 1
ATOM 689 C C . GLY A 1 98 ? 22.552 9.620 -54.836 1.00 92.19 98 GLY A C 1
ATOM 690 O O . GLY A 1 98 ? 23.389 9.026 -55.514 1.00 92.19 98 GLY A O 1
ATOM 691 N N . THR A 1 99 ? 22.659 10.928 -54.579 1.00 94.00 99 THR A N 1
ATOM 692 C CA . THR A 1 99 ? 23.790 11.743 -55.044 1.00 94.00 99 THR A CA 1
ATOM 693 C C . THR A 1 99 ? 25.025 11.418 -54.222 1.00 94.00 99 THR A C 1
ATOM 695 O O . THR A 1 99 ? 24.986 11.472 -52.994 1.00 94.00 99 THR A O 1
ATOM 698 N N . VAL A 1 100 ? 26.136 11.120 -54.891 1.00 95.31 100 VAL A N 1
ATOM 699 C CA . VAL A 1 100 ? 27.422 10.875 -54.232 1.00 95.31 100 VAL A CA 1
ATOM 700 C C . VAL A 1 100 ? 27.957 12.173 -53.621 1.00 95.31 100 VAL A C 1
ATOM 702 O O . VAL A 1 100 ? 28.068 13.189 -54.304 1.00 95.31 100 VAL A O 1
ATOM 705 N N . THR A 1 101 ? 28.321 12.128 -52.343 1.00 94.94 101 THR A N 1
ATOM 706 C CA . THR A 1 101 ? 28.846 13.263 -51.578 1.00 94.94 101 THR A CA 1
ATOM 707 C C . THR A 1 101 ? 29.929 12.814 -50.594 1.00 94.94 101 THR A C 1
ATOM 709 O O . THR A 1 101 ? 29.994 11.648 -50.209 1.00 94.94 101 THR A O 1
ATOM 712 N N . TRP A 1 102 ? 30.795 13.738 -50.183 1.00 94.62 102 TRP A N 1
ATOM 713 C CA . TRP A 1 102 ? 31.772 13.512 -49.117 1.00 94.62 102 TRP A CA 1
ATOM 714 C C . TRP A 1 102 ? 31.235 14.076 -47.804 1.00 94.62 102 TRP A C 1
ATOM 716 O O . TRP A 1 102 ? 30.891 15.255 -47.747 1.00 94.62 102 TRP A O 1
ATOM 726 N N . ILE A 1 103 ? 31.217 13.263 -46.749 1.00 93.12 103 ILE A N 1
ATOM 727 C CA . ILE A 1 103 ? 30.864 13.701 -45.389 1.00 93.12 103 ILE A CA 1
ATOM 728 C C . ILE A 1 103 ? 32.045 13.537 -44.438 1.00 93.12 103 ILE A C 1
ATOM 730 O O . ILE A 1 103 ? 32.983 12.791 -44.734 1.00 93.12 103 ILE A O 1
ATOM 734 N N . ASP A 1 104 ? 32.032 14.254 -43.318 1.00 92.56 104 ASP A N 1
ATOM 735 C CA . ASP A 1 104 ? 33.083 14.141 -42.314 1.00 92.56 104 ASP A CA 1
ATOM 736 C C . ASP A 1 104 ? 33.038 12.768 -41.637 1.00 92.56 104 ASP A C 1
ATOM 738 O O . ASP A 1 104 ? 31.987 12.262 -41.256 1.00 92.56 104 ASP A O 1
ATOM 742 N N . LYS A 1 105 ? 34.204 12.153 -41.434 1.00 90.75 105 LYS A N 1
ATOM 743 C CA . LYS A 1 105 ? 34.337 10.887 -40.703 1.00 90.75 105 LYS A CA 1
ATOM 744 C C . LYS A 1 105 ? 33.804 11.015 -39.276 1.00 90.75 105 LYS A C 1
ATOM 746 O O . LYS A 1 105 ? 33.346 10.019 -38.721 1.00 90.75 105 LYS A O 1
ATOM 751 N N . SER A 1 106 ? 33.854 12.218 -38.698 1.00 86.50 106 SER A N 1
ATOM 752 C CA . SER A 1 106 ? 33.284 12.502 -37.381 1.00 86.50 106 SER A CA 1
ATOM 753 C C . SER A 1 106 ? 31.771 12.318 -37.322 1.00 86.50 106 SER A C 1
ATOM 755 O O . SER A 1 106 ? 31.248 12.082 -36.240 1.00 86.50 106 SER A O 1
ATOM 757 N N . ASP A 1 107 ? 31.074 12.366 -38.457 1.00 84.69 107 ASP A N 1
ATOM 758 C CA . ASP A 1 107 ? 29.630 12.121 -38.512 1.00 84.69 107 ASP A CA 1
ATOM 759 C C . ASP A 1 107 ? 29.293 10.633 -38.285 1.00 84.69 107 ASP A C 1
ATOM 761 O O . ASP A 1 107 ? 28.137 10.282 -38.080 1.00 84.69 107 ASP A O 1
ATOM 765 N N . PHE A 1 108 ? 30.307 9.757 -38.294 1.00 83.62 108 PHE A N 1
ATOM 766 C CA . PHE A 1 108 ? 30.224 8.349 -37.892 1.00 83.62 108 PHE A CA 1
ATOM 767 C C . PHE A 1 108 ? 30.848 8.083 -36.513 1.00 83.62 108 PHE A C 1
ATOM 769 O O . PHE A 1 108 ? 31.170 6.932 -36.197 1.00 83.62 108 PHE A O 1
ATOM 776 N N . ASN A 1 109 ? 31.119 9.118 -35.713 1.00 77.19 109 ASN A N 1
ATOM 777 C CA . ASN A 1 109 ? 31.627 8.919 -34.360 1.00 77.19 109 ASN A CA 1
ATOM 778 C C . ASN A 1 109 ? 30.623 8.080 -33.576 1.00 77.19 109 ASN A C 1
ATOM 780 O O . ASN A 1 109 ? 29.518 8.542 -33.371 1.00 77.19 109 ASN A O 1
ATOM 784 N N . ALA A 1 110 ? 31.021 6.894 -33.105 1.00 76.12 110 ALA A N 1
ATOM 785 C CA . ALA A 1 110 ? 30.190 6.050 -32.248 1.00 76.12 110 ALA A CA 1
ATOM 786 C C . ALA A 1 110 ? 30.015 6.703 -30.867 1.00 76.12 110 ALA A C 1
ATOM 788 O O . ALA A 1 110 ? 30.655 6.314 -29.888 1.00 76.12 110 ALA A O 1
ATOM 789 N N . ASP A 1 111 ? 29.206 7.753 -30.812 1.00 77.62 111 ASP A N 1
ATOM 790 C CA . ASP A 1 111 ? 28.926 8.527 -29.613 1.00 77.62 111 ASP A CA 1
ATOM 791 C C . ASP A 1 111 ? 27.632 8.085 -28.933 1.00 77.62 111 ASP A C 1
ATOM 793 O O . ASP A 1 111 ? 27.329 8.581 -27.852 1.00 77.62 111 ASP A O 1
ATOM 797 N N . GLY A 1 112 ? 26.928 7.115 -29.528 1.00 76.25 112 GLY A N 1
ATOM 798 C CA . GLY A 1 112 ? 25.686 6.541 -29.028 1.00 76.25 112 GLY A CA 1
ATOM 799 C C . GLY A 1 112 ? 24.454 7.050 -29.771 1.00 76.25 112 GLY A C 1
ATOM 800 O O . GLY A 1 112 ? 23.399 6.415 -29.669 1.00 76.25 112 GLY A O 1
ATOM 801 N N . SER A 1 113 ? 24.571 8.130 -30.552 1.00 79.50 113 SER A N 1
ATOM 802 C CA . SER A 1 113 ? 23.461 8.692 -31.330 1.00 79.50 113 SER A CA 1
ATOM 803 C C . SER A 1 113 ? 23.037 7.853 -32.531 1.00 79.50 113 SER A C 1
ATOM 805 O O . SER A 1 113 ? 21.909 7.975 -33.016 1.00 79.50 113 SER A O 1
ATOM 807 N N . GLU A 1 114 ? 23.872 6.897 -32.937 1.00 85.56 114 GLU A N 1
ATOM 808 C CA . GLU A 1 114 ? 23.550 5.900 -33.960 1.00 85.56 114 GLU A CA 1
ATOM 809 C C . GLU A 1 114 ? 22.456 4.932 -33.478 1.00 85.56 114 GLU A C 1
ATOM 811 O O . GLU A 1 114 ? 21.701 4.378 -34.283 1.00 85.56 114 GLU A O 1
ATOM 816 N N . THR A 1 115 ? 22.357 4.717 -32.159 1.00 85.56 115 THR A N 1
ATOM 817 C CA . THR A 1 115 ? 21.352 3.835 -31.556 1.00 85.56 115 THR A CA 1
ATOM 818 C C . THR A 1 115 ? 20.055 4.603 -31.384 1.00 85.56 115 THR A C 1
ATOM 820 O O . THR A 1 115 ? 20.007 5.554 -30.616 1.00 85.56 115 THR A O 1
ATOM 823 N N . LYS A 1 116 ? 18.974 4.172 -32.037 1.00 83.38 116 LYS A N 1
ATOM 824 C CA . LYS A 1 116 ? 17.637 4.753 -31.843 1.00 83.38 116 LYS A CA 1
ATOM 825 C C . LYS A 1 116 ? 16.865 3.953 -30.799 1.00 83.38 116 LYS A C 1
ATOM 827 O O . LYS A 1 116 ? 16.433 2.837 -31.080 1.00 83.38 116 LYS A O 1
ATOM 832 N N . ILE A 1 117 ? 16.686 4.522 -29.609 1.00 91.06 117 ILE A N 1
ATOM 833 C CA . ILE A 1 117 ? 15.804 3.971 -28.574 1.00 91.06 117 ILE A CA 1
ATOM 834 C C . ILE A 1 117 ? 14.491 4.757 -28.615 1.00 91.06 117 ILE A C 1
ATOM 836 O O . ILE A 1 117 ? 14.502 5.981 -28.522 1.00 91.06 117 ILE A O 1
ATOM 840 N N . ASN A 1 118 ? 13.373 4.053 -28.780 1.00 91.00 118 ASN A N 1
ATOM 841 C CA . ASN A 1 118 ? 12.040 4.655 -28.799 1.00 91.00 118 ASN A CA 1
ATOM 842 C C . ASN A 1 118 ? 11.367 4.529 -27.430 1.00 91.00 118 ASN A C 1
ATOM 844 O O . ASN A 1 118 ? 11.719 3.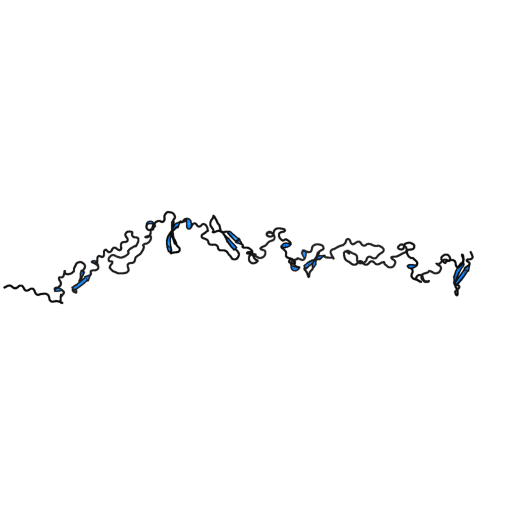653 -26.637 1.00 91.00 118 ASN A O 1
ATOM 848 N N . ASP A 1 119 ? 10.344 5.351 -27.206 1.00 95.44 119 ASP A N 1
ATOM 849 C CA . ASP A 1 119 ? 9.432 5.187 -26.077 1.00 95.44 119 ASP A CA 1
ATOM 850 C C . ASP A 1 119 ? 8.789 3.792 -26.085 1.00 95.44 119 ASP A C 1
ATOM 852 O O . ASP A 1 119 ? 8.446 3.232 -27.131 1.00 95.44 119 ASP A O 1
ATOM 856 N N . GLY A 1 120 ? 8.625 3.240 -24.887 1.00 93.38 120 GLY A N 1
ATOM 857 C CA . GLY A 1 120 ? 7.879 2.012 -24.641 1.00 93.38 120 GLY A CA 1
ATOM 858 C C . GLY A 1 120 ? 6.495 2.324 -24.078 1.00 93.38 120 GLY A C 1
ATOM 859 O O . GLY A 1 120 ? 6.175 3.468 -23.771 1.00 93.38 120 GLY A O 1
ATOM 860 N N . SER A 1 121 ? 5.668 1.297 -23.871 1.00 93.19 121 SER A N 1
ATOM 861 C CA . SER A 1 121 ? 4.328 1.488 -23.293 1.00 93.19 121 SER A CA 1
ATOM 862 C C . SER A 1 121 ? 4.352 2.108 -21.890 1.00 93.19 121 SER A C 1
ATOM 864 O O . SER A 1 121 ? 3.469 2.894 -21.569 1.00 93.19 121 SER A O 1
ATOM 866 N N . ASN A 1 122 ? 5.377 1.793 -21.086 1.00 95.81 122 ASN A N 1
ATOM 867 C CA . ASN A 1 122 ? 5.513 2.253 -19.698 1.00 95.81 122 ASN A CA 1
ATOM 868 C C . ASN A 1 122 ? 6.747 3.141 -19.473 1.00 95.81 122 ASN A C 1
ATOM 870 O O . ASN A 1 122 ? 7.038 3.523 -18.338 1.00 95.81 122 ASN A O 1
ATOM 874 N N . THR A 1 123 ? 7.495 3.458 -20.529 1.00 96.69 123 THR A N 1
ATOM 875 C CA . THR A 1 123 ? 8.763 4.183 -20.422 1.00 96.69 123 THR A CA 1
ATOM 876 C C . THR A 1 123 ? 8.878 5.264 -21.475 1.00 96.69 123 THR A C 1
ATOM 878 O O . THR A 1 123 ? 8.588 5.010 -22.640 1.00 96.69 123 THR A O 1
ATOM 881 N N . THR A 1 124 ? 9.388 6.426 -21.092 1.00 96.62 124 THR A N 1
ATOM 882 C CA . THR A 1 124 ? 9.805 7.475 -22.023 1.00 96.62 124 THR A CA 1
ATOM 883 C C . THR A 1 124 ? 11.318 7.558 -22.086 1.00 96.62 124 THR A C 1
ATOM 885 O O . THR A 1 124 ? 12.019 7.310 -21.102 1.00 96.62 124 THR A O 1
ATOM 888 N N . VAL A 1 125 ? 11.826 7.911 -23.256 1.00 95.94 125 VAL A N 1
ATOM 889 C CA . VAL A 1 125 ? 13.241 8.067 -23.546 1.00 95.94 125 VAL A CA 1
ATOM 890 C C . VAL A 1 125 ? 13.493 9.520 -23.912 1.00 95.94 125 VAL A C 1
ATOM 892 O O . VAL A 1 125 ? 12.841 10.095 -24.778 1.00 95.94 125 VAL A O 1
ATOM 895 N N . SER A 1 126 ? 14.459 10.133 -23.241 1.00 93.62 126 SER A N 1
ATOM 896 C CA . SER A 1 126 ? 14.963 11.465 -23.582 1.00 93.62 126 SER A CA 1
ATOM 897 C C . SER A 1 126 ? 16.468 11.422 -23.828 1.00 93.62 126 SER A C 1
ATOM 899 O O . SER A 1 126 ? 17.129 10.447 -23.472 1.00 93.62 126 SER A O 1
ATOM 901 N N . GLY A 1 127 ? 17.010 12.472 -24.447 1.00 93.00 127 GLY A N 1
ATOM 902 C CA . GLY A 1 127 ? 18.388 12.486 -24.940 1.00 93.00 127 GLY A CA 1
ATOM 903 C C . GLY A 1 127 ? 18.517 11.848 -26.324 1.00 93.00 127 GLY A C 1
ATOM 904 O O . GLY A 1 127 ? 17.545 11.356 -26.891 1.00 93.00 127 GLY A O 1
ATOM 905 N N . ASN A 1 128 ? 19.720 11.903 -26.886 1.00 88.19 128 ASN A N 1
ATOM 906 C CA . ASN A 1 128 ? 20.028 11.376 -28.219 1.00 88.19 128 ASN A CA 1
ATOM 907 C C . ASN A 1 128 ? 21.244 10.443 -28.202 1.00 88.19 128 ASN A C 1
ATOM 909 O O . ASN A 1 128 ? 21.865 10.251 -29.234 1.00 88.19 128 ASN A O 1
ATOM 913 N N . GLY A 1 129 ? 21.633 9.926 -27.036 1.00 88.56 129 GLY A N 1
ATOM 914 C CA . GLY A 1 129 ? 22.719 8.958 -26.905 1.00 88.56 129 GLY A CA 1
ATOM 915 C C . GLY A 1 129 ? 24.127 9.544 -26.845 1.00 88.56 129 GLY A C 1
ATOM 916 O O . GLY A 1 129 ? 24.991 8.853 -26.322 1.00 88.56 129 GLY A O 1
ATOM 917 N N . THR A 1 130 ? 24.347 10.793 -27.270 1.00 88.56 130 THR A N 1
ATOM 918 C CA . THR A 1 130 ? 25.672 11.440 -27.225 1.00 88.56 130 THR A CA 1
ATOM 919 C C . THR A 1 130 ? 26.187 11.637 -25.793 1.00 88.56 130 THR A C 1
ATOM 921 O O . THR A 1 130 ? 25.421 11.663 -24.829 1.00 88.56 130 THR A O 1
ATOM 924 N N . THR A 1 131 ? 27.490 11.892 -25.630 1.00 86.56 131 THR A N 1
ATOM 925 C CA . THR A 1 131 ? 28.075 12.260 -24.321 1.00 86.56 131 THR A CA 1
ATOM 926 C C . THR A 1 131 ? 27.472 13.535 -23.726 1.00 86.56 131 THR A C 1
ATOM 928 O O . THR A 1 131 ? 27.379 13.656 -22.504 1.00 86.56 131 THR A O 1
ATOM 931 N N . ALA A 1 132 ? 27.050 14.478 -24.575 1.00 90.75 132 ALA A N 1
ATOM 932 C CA . ALA A 1 132 ? 26.418 15.724 -24.153 1.00 90.75 132 ALA A CA 1
ATOM 933 C C . ALA A 1 132 ? 24.963 15.515 -23.704 1.00 90.75 132 ALA A C 1
ATOM 935 O O . ALA A 1 132 ? 24.509 16.161 -22.760 1.00 90.75 132 ALA A O 1
ATOM 936 N N . THR A 1 133 ? 24.237 14.611 -24.367 1.00 90.75 133 THR A N 1
ATOM 937 C CA . THR A 1 133 ? 22.830 14.305 -24.081 1.00 90.75 133 THR A CA 1
ATOM 938 C C . THR A 1 133 ? 22.586 12.795 -24.097 1.00 90.75 133 THR A C 1
ATOM 940 O O . THR A 1 133 ? 21.957 12.281 -25.031 1.00 90.75 133 THR A O 1
ATOM 943 N N . PRO A 1 134 ? 23.062 12.074 -23.064 1.00 91.25 134 PRO A N 1
ATOM 944 C CA . PRO A 1 134 ? 22.921 10.627 -22.989 1.00 91.25 134 PRO A CA 1
ATOM 945 C C . PRO A 1 134 ? 21.449 10.232 -22.889 1.00 91.25 134 PRO A C 1
ATOM 947 O O . PRO A 1 134 ? 20.610 11.014 -22.435 1.00 91.25 134 PRO A O 1
ATOM 950 N N . TYR A 1 135 ? 21.135 8.998 -23.283 1.00 92.94 135 TYR A N 1
ATOM 951 C CA . TYR A 1 135 ? 19.782 8.480 -23.118 1.00 92.94 135 TYR A CA 1
ATOM 952 C C . TYR A 1 135 ? 19.392 8.396 -21.638 1.00 92.94 135 TYR A C 1
ATOM 954 O O . TYR A 1 135 ? 20.097 7.803 -20.823 1.00 92.94 135 TYR A O 1
ATOM 962 N N . SER A 1 136 ? 18.235 8.962 -21.308 1.00 93.94 136 SER A N 1
ATOM 963 C CA . SER A 1 136 ? 17.583 8.844 -20.007 1.00 93.94 136 SER A CA 1
ATOM 964 C C . SER A 1 136 ? 16.236 8.167 -20.205 1.00 93.94 136 SER A C 1
ATOM 966 O O . SER A 1 136 ? 15.345 8.727 -20.848 1.00 93.94 136 SER A O 1
ATOM 968 N N . ILE A 1 137 ? 16.115 6.950 -19.677 1.00 95.69 137 ILE A N 1
ATOM 969 C CA . ILE A 1 137 ? 14.890 6.153 -19.728 1.00 95.69 137 ILE A CA 1
ATOM 970 C C . ILE A 1 137 ? 14.172 6.323 -18.395 1.00 95.69 137 ILE A C 1
ATOM 972 O O . ILE A 1 137 ? 14.722 6.002 -17.340 1.00 95.69 137 ILE A O 1
ATOM 976 N N . GLN A 1 138 ? 12.950 6.835 -18.440 1.00 96.62 138 GLN A N 1
ATOM 977 C CA . GLN A 1 138 ? 12.122 7.080 -17.267 1.00 96.62 138 GLN A CA 1
ATOM 978 C C . GLN A 1 138 ? 10.863 6.234 -17.336 1.00 96.62 138 GLN A C 1
ATOM 980 O O . GLN A 1 138 ? 10.332 5.983 -18.414 1.00 96.62 138 GLN A O 1
ATOM 985 N N . VAL A 1 139 ? 10.367 5.810 -16.177 1.00 97.44 139 VAL A N 1
ATOM 986 C CA . VAL A 1 139 ? 9.038 5.207 -16.084 1.00 97.44 139 VAL A CA 1
ATOM 987 C C . VAL A 1 139 ? 8.003 6.323 -16.100 1.00 97.44 139 VAL A C 1
ATOM 989 O O . VAL A 1 139 ? 8.142 7.313 -15.381 1.00 97.44 139 VAL A O 1
ATOM 992 N N . ILE A 1 140 ? 6.963 6.171 -16.914 1.00 95.75 140 ILE A N 1
ATOM 993 C CA . ILE A 1 140 ? 5.887 7.162 -16.994 1.00 95.75 140 ILE A CA 1
ATOM 994 C C . ILE A 1 140 ? 4.987 7.117 -15.752 1.00 95.75 140 ILE A C 1
ATOM 996 O O . ILE A 1 140 ? 4.999 6.158 -14.976 1.00 95.75 140 ILE A O 1
ATOM 1000 N N . ALA A 1 141 ? 4.152 8.143 -15.570 1.00 96.06 141 ALA A N 1
ATOM 1001 C CA . ALA A 1 141 ? 3.127 8.127 -14.530 1.00 96.06 141 ALA A CA 1
ATOM 1002 C C . ALA A 1 141 ? 2.219 6.895 -14.688 1.00 96.06 141 ALA A C 1
ATOM 1004 O O . ALA A 1 141 ? 1.706 6.635 -15.775 1.00 96.06 141 ALA A O 1
ATOM 1005 N N . ASN A 1 142 ? 2.021 6.150 -13.597 1.00 93.44 142 ASN A N 1
ATOM 1006 C CA . ASN A 1 142 ? 1.307 4.865 -13.572 1.00 93.44 142 ASN A CA 1
ATOM 1007 C C . ASN A 1 142 ? 1.946 3.743 -14.420 1.00 93.44 142 ASN A C 1
ATOM 1009 O O . ASN A 1 142 ? 1.313 2.714 -14.626 1.00 93.44 142 ASN A O 1
ATOM 1013 N N . GLY A 1 143 ? 3.194 3.905 -14.878 1.00 95.69 143 GLY A N 1
ATOM 1014 C CA . GLY A 1 143 ? 3.911 2.888 -15.656 1.00 95.69 143 GLY A CA 1
ATOM 1015 C C . GLY A 1 143 ? 4.365 1.670 -14.842 1.00 95.69 143 GLY A C 1
ATOM 1016 O O . GLY A 1 143 ? 4.802 0.682 -15.424 1.00 95.69 143 GLY A O 1
ATOM 1017 N N . ILE A 1 144 ? 4.264 1.725 -13.509 1.00 96.75 144 ILE A N 1
ATOM 1018 C CA . ILE A 1 144 ? 4.404 0.555 -12.635 1.00 96.75 144 ILE A CA 1
ATOM 1019 C C . ILE A 1 144 ? 3.009 0.118 -12.197 1.00 96.75 144 ILE A C 1
ATOM 1021 O O . ILE A 1 144 ? 2.356 0.798 -11.403 1.00 96.75 144 ILE A O 1
ATOM 1025 N N . THR A 1 145 ? 2.574 -1.026 -12.705 1.00 94.62 145 THR A N 1
ATOM 1026 C CA . THR A 1 145 ? 1.338 -1.708 -12.325 1.00 94.62 145 THR A CA 1
ATOM 1027 C C . THR A 1 145 ? 1.673 -2.987 -11.552 1.00 94.62 145 THR A C 1
ATOM 1029 O O . THR A 1 145 ? 2.815 -3.226 -11.154 1.00 94.62 145 THR A O 1
ATOM 1032 N N . THR A 1 146 ? 0.675 -3.835 -11.316 1.00 93.69 146 THR A N 1
ATOM 1033 C CA . THR A 1 146 ? 0.887 -5.155 -10.710 1.00 93.69 146 THR A CA 1
ATOM 1034 C C . THR A 1 146 ? 1.673 -6.105 -11.611 1.00 93.69 146 THR A C 1
ATOM 1036 O O . THR A 1 146 ? 2.261 -7.047 -11.100 1.00 93.69 146 THR A O 1
ATOM 1039 N N . VAL A 1 147 ? 1.718 -5.875 -12.928 1.00 93.81 147 VAL A N 1
ATOM 1040 C CA . VAL A 1 147 ? 2.476 -6.728 -13.859 1.00 93.81 147 VAL A CA 1
ATOM 1041 C C . VAL A 1 147 ? 3.984 -6.500 -13.721 1.00 93.81 147 VAL A C 1
ATOM 1043 O O . VAL A 1 147 ? 4.761 -7.448 -13.799 1.00 93.81 147 VAL A O 1
ATOM 1046 N N . GLU A 1 148 ? 4.410 -5.258 -13.475 1.00 95.56 148 GLU A N 1
ATOM 1047 C CA . GLU A 1 148 ? 5.825 -4.903 -13.303 1.00 95.56 148 GLU A CA 1
ATOM 1048 C C . GLU A 1 148 ? 6.358 -5.226 -11.897 1.00 95.56 148 GLU A C 1
ATOM 1050 O O . GLU A 1 148 ? 7.572 -5.266 -11.684 1.00 95.56 148 GLU A O 1
ATOM 1055 N N . LEU A 1 149 ? 5.467 -5.456 -10.926 1.00 96.88 149 LEU A N 1
ATOM 1056 C CA . LEU A 1 149 ? 5.812 -5.828 -9.557 1.00 96.88 149 LEU A CA 1
ATOM 1057 C C . LEU A 1 149 ? 5.566 -7.320 -9.336 1.00 96.88 149 LEU A C 1
ATOM 1059 O O . LEU A 1 149 ? 4.438 -7.749 -9.125 1.00 96.88 149 LEU A O 1
ATOM 1063 N N . ALA A 1 150 ? 6.643 -8.104 -9.313 1.00 96.12 150 ALA A N 1
ATOM 1064 C CA . ALA A 1 150 ? 6.566 -9.505 -8.912 1.00 96.12 150 ALA A CA 1
ATOM 1065 C C . ALA A 1 150 ? 6.018 -9.670 -7.479 1.00 96.12 150 ALA A C 1
ATOM 1067 O O . ALA A 1 150 ? 6.109 -8.760 -6.646 1.00 96.12 150 ALA A O 1
ATOM 1068 N N . ASP A 1 151 ? 5.525 -10.868 -7.161 1.00 95.50 151 ASP A N 1
ATOM 1069 C CA . ASP A 1 151 ? 5.082 -11.206 -5.808 1.00 95.50 151 ASP A CA 1
ATOM 1070 C C . ASP A 1 151 ? 6.190 -10.923 -4.783 1.00 95.50 151 ASP A C 1
ATOM 1072 O O . ASP A 1 151 ? 7.351 -11.300 -4.960 1.00 95.50 151 ASP A O 1
ATOM 1076 N N . ASN A 1 152 ? 5.828 -10.248 -3.689 1.00 93.12 152 ASN A N 1
ATOM 1077 C CA . ASN A 1 152 ? 6.746 -9.798 -2.634 1.00 93.12 152 ASN A CA 1
ATOM 1078 C C . ASN A 1 152 ? 7.831 -8.797 -3.086 1.00 93.12 152 ASN A C 1
ATOM 1080 O O . ASN A 1 152 ? 8.764 -8.523 -2.327 1.00 93.12 152 ASN A O 1
ATOM 1084 N N . ALA A 1 153 ? 7.725 -8.197 -4.280 1.00 97.31 153 ALA A N 1
ATOM 1085 C CA . ALA A 1 153 ? 8.693 -7.203 -4.746 1.00 97.31 153 ALA A CA 1
ATOM 1086 C C . ALA A 1 153 ? 8.748 -5.962 -3.841 1.00 97.31 153 ALA A C 1
ATOM 1088 O O . ALA A 1 153 ? 9.812 -5.350 -3.712 1.00 97.31 153 ALA A O 1
ATOM 1089 N N . VAL A 1 154 ? 7.635 -5.589 -3.204 1.00 96.88 154 VAL A N 1
ATOM 1090 C CA . VAL A 1 154 ? 7.570 -4.494 -2.227 1.00 96.88 154 VAL A CA 1
ATOM 1091 C C . VAL A 1 154 ? 7.759 -5.064 -0.820 1.00 96.88 154 VAL A C 1
ATOM 1093 O O . VAL A 1 154 ? 6.818 -5.524 -0.184 1.00 96.88 154 VAL A O 1
ATOM 1096 N N . THR A 1 155 ? 9.004 -5.057 -0.344 1.00 96.31 155 THR A N 1
ATOM 1097 C CA . THR A 1 155 ? 9.391 -5.561 0.981 1.00 96.31 155 THR A CA 1
ATOM 1098 C C . THR A 1 155 ? 9.260 -4.486 2.060 1.00 96.31 155 THR A C 1
ATOM 1100 O O . THR A 1 155 ? 9.256 -3.291 1.762 1.00 96.31 155 THR A O 1
ATOM 1103 N N . THR A 1 156 ? 9.275 -4.889 3.334 1.00 94.00 156 THR A N 1
ATOM 1104 C CA . THR A 1 156 ? 9.258 -3.959 4.478 1.00 94.00 156 THR A CA 1
ATOM 1105 C C . THR A 1 156 ? 10.367 -2.909 4.397 1.00 94.00 156 THR A C 1
ATOM 1107 O O . THR A 1 156 ? 10.117 -1.743 4.647 1.00 94.00 156 THR A O 1
ATOM 1110 N N . SER A 1 157 ? 11.579 -3.270 3.965 1.00 95.25 157 SER A N 1
ATOM 1111 C CA . SER A 1 157 ? 12.685 -2.308 3.816 1.00 95.25 157 SER A CA 1
ATOM 1112 C C . SER A 1 157 ? 12.461 -1.251 2.725 1.00 95.25 157 SER A C 1
ATOM 1114 O O . SER A 1 157 ? 13.050 -0.175 2.799 1.00 95.25 157 SER A O 1
ATOM 1116 N N . LYS A 1 158 ? 11.621 -1.536 1.719 1.00 96.88 158 LYS A N 1
ATOM 1117 C CA . LYS A 1 158 ? 11.231 -0.575 0.672 1.00 96.88 158 LYS A CA 1
ATOM 1118 C C . LYS A 1 158 ? 10.117 0.368 1.141 1.00 96.88 158 LYS A C 1
ATOM 1120 O O . LYS A 1 158 ? 9.926 1.423 0.541 1.00 96.88 158 LYS A O 1
ATOM 1125 N N . ILE A 1 159 ? 9.406 0.014 2.215 1.00 97.06 159 ILE A N 1
ATOM 1126 C CA . ILE A 1 159 ? 8.399 0.850 2.870 1.00 97.06 159 ILE A CA 1
ATOM 1127 C C . ILE A 1 159 ? 9.002 1.400 4.167 1.00 97.06 159 ILE A C 1
ATOM 1129 O O . ILE A 1 159 ? 8.953 0.766 5.215 1.00 97.06 159 ILE A O 1
ATOM 1133 N N . VAL A 1 160 ? 9.575 2.602 4.105 1.00 95.56 160 VAL A N 1
ATOM 1134 C CA . VAL A 1 160 ? 10.153 3.260 5.291 1.00 95.56 160 VAL A CA 1
ATOM 1135 C C . VAL A 1 160 ? 9.096 3.431 6.396 1.00 95.56 160 VAL A C 1
ATOM 1137 O O . VAL A 1 160 ? 7.904 3.583 6.118 1.00 95.56 160 VAL A O 1
ATOM 1140 N N . ASN A 1 161 ? 9.535 3.415 7.659 1.00 93.75 161 ASN A N 1
ATOM 1141 C CA . ASN A 1 161 ? 8.670 3.593 8.826 1.00 93.75 161 ASN A CA 1
ATOM 1142 C C . ASN A 1 161 ? 7.742 4.810 8.678 1.00 93.75 161 ASN A C 1
ATOM 1144 O O . ASN A 1 161 ? 8.164 5.866 8.214 1.00 93.75 161 ASN A O 1
ATOM 1148 N N . ALA A 1 162 ? 6.487 4.645 9.108 1.00 91.62 162 ALA A N 1
ATOM 1149 C CA . ALA A 1 162 ? 5.417 5.644 9.017 1.00 91.62 162 ALA A CA 1
ATOM 1150 C C . ALA A 1 162 ? 5.007 6.073 7.588 1.00 91.62 162 ALA A C 1
ATOM 1152 O O . ALA A 1 162 ? 4.192 6.981 7.439 1.00 91.62 162 ALA A O 1
ATOM 1153 N N . ASN A 1 163 ? 5.484 5.408 6.524 1.00 95.44 163 ASN A N 1
ATOM 1154 C CA . ASN A 1 163 ? 5.051 5.743 5.163 1.00 95.44 163 ASN A CA 1
ATOM 1155 C C . ASN A 1 163 ? 3.630 5.285 4.829 1.00 95.44 163 ASN A C 1
ATOM 1157 O O . ASN A 1 163 ? 3.050 5.838 3.896 1.00 95.44 163 ASN A O 1
ATOM 1161 N N . ILE A 1 164 ? 3.066 4.298 5.525 1.00 96.06 164 ILE A N 1
ATOM 1162 C CA . ILE A 1 164 ? 1.655 3.923 5.369 1.00 96.06 164 ILE A CA 1
ATOM 1163 C C . ILE A 1 164 ? 0.854 4.726 6.396 1.00 96.06 164 ILE A C 1
ATOM 1165 O O . ILE A 1 164 ? 0.780 4.350 7.563 1.00 96.06 164 ILE A O 1
ATOM 1169 N N . THR A 1 165 ? 0.332 5.877 5.967 1.00 95.38 165 THR A N 1
ATOM 1170 C CA . THR A 1 165 ? -0.482 6.775 6.799 1.00 95.38 165 THR A CA 1
ATOM 1171 C C . THR A 1 165 ? -1.961 6.424 6.692 1.00 95.38 165 THR A C 1
ATOM 1173 O O . THR A 1 165 ? -2.370 5.676 5.802 1.00 95.38 165 THR A O 1
ATOM 1176 N N . THR A 1 166 ? -2.778 7.000 7.571 1.00 90.81 166 THR A N 1
ATOM 1177 C CA . THR A 1 166 ? -4.237 6.846 7.551 1.00 90.81 166 THR A CA 1
ATOM 1178 C C . THR A 1 166 ? -4.846 7.242 6.210 1.00 90.81 166 THR A C 1
ATOM 1180 O O . THR A 1 166 ? -5.693 6.528 5.707 1.00 90.81 166 THR A O 1
ATOM 1183 N N . GLU A 1 167 ? -4.367 8.302 5.557 1.00 94.69 167 GLU A N 1
ATOM 1184 C CA . GLU A 1 167 ? -4.891 8.765 4.261 1.00 94.69 167 GLU A CA 1
ATOM 1185 C C . GLU A 1 167 ? -4.559 7.807 3.106 1.00 94.69 167 GLU A C 1
ATOM 1187 O O . GLU A 1 167 ? -5.235 7.813 2.079 1.00 94.69 167 GLU A O 1
ATOM 1192 N N . LYS A 1 168 ? -3.509 6.987 3.257 1.00 95.81 168 LYS A N 1
ATOM 1193 C CA . LYS A 1 168 ? -3.123 5.950 2.284 1.00 95.81 168 LYS A CA 1
ATOM 1194 C C . LYS A 1 168 ? -3.934 4.665 2.448 1.00 95.81 168 LYS A C 1
ATOM 1196 O O . LYS A 1 168 ? -3.916 3.823 1.553 1.00 95.81 168 LYS A O 1
ATOM 1201 N N . ILE A 1 169 ? -4.634 4.513 3.570 1.00 95.19 169 ILE A N 1
ATOM 1202 C CA . ILE A 1 169 ? -5.555 3.414 3.838 1.00 95.19 169 ILE A CA 1
ATOM 1203 C C . ILE A 1 169 ? -6.968 3.972 3.677 1.00 95.19 169 ILE A C 1
ATOM 1205 O O . ILE A 1 169 ? -7.466 4.690 4.535 1.00 95.19 169 ILE A O 1
ATOM 1209 N N . GLY A 1 170 ? -7.631 3.655 2.565 1.00 91.69 170 GLY A N 1
ATOM 1210 C CA . GLY A 1 170 ? -9.021 4.075 2.376 1.00 91.69 170 GLY A CA 1
ATOM 1211 C C . GLY A 1 170 ? -9.940 3.582 3.504 1.00 91.69 170 GLY A C 1
ATOM 1212 O O . GLY A 1 170 ? -9.640 2.594 4.181 1.00 91.69 170 GLY A O 1
ATOM 1213 N N . ASN A 1 171 ? -11.089 4.239 3.670 1.00 88.19 171 ASN A N 1
ATOM 1214 C CA . ASN A 1 171 ? -12.109 3.796 4.622 1.00 88.19 171 ASN A CA 1
ATOM 1215 C C . ASN A 1 171 ? -12.463 2.321 4.383 1.00 88.19 171 ASN A C 1
ATOM 1217 O O . ASN A 1 171 ? -12.542 1.872 3.235 1.00 88.19 171 ASN A O 1
ATOM 1221 N N . ASP A 1 172 ? -12.626 1.577 5.477 1.00 84.44 172 ASP A N 1
ATOM 1222 C CA . ASP A 1 172 ? -12.980 0.153 5.494 1.00 84.44 172 ASP A CA 1
ATOM 1223 C C . ASP A 1 172 ? -12.013 -0.770 4.719 1.00 84.44 172 ASP A C 1
ATOM 1225 O O . ASP A 1 172 ? -12.321 -1.933 4.460 1.00 84.44 172 ASP A O 1
ATOM 1229 N N . GLN A 1 173 ? -10.813 -0.295 4.348 1.00 90.25 173 GLN A N 1
ATOM 1230 C CA . GLN A 1 173 ? -9.844 -1.116 3.613 1.00 90.25 173 GLN A CA 1
ATOM 1231 C C . GLN A 1 173 ? -9.184 -2.182 4.482 1.00 90.25 173 GLN A C 1
ATOM 1233 O O . GLN A 1 173 ? -8.767 -3.207 3.944 1.00 90.25 173 GLN A O 1
ATOM 1238 N N . ILE A 1 174 ? -9.082 -1.982 5.795 1.00 88.12 174 ILE A N 1
ATOM 1239 C CA . ILE A 1 174 ? -8.620 -3.014 6.729 1.00 88.12 174 ILE A CA 1
ATOM 1240 C C . ILE A 1 174 ? -9.848 -3.784 7.211 1.00 88.12 174 ILE A C 1
ATOM 1242 O O . ILE A 1 174 ? -10.495 -3.423 8.187 1.00 88.12 174 ILE A O 1
ATOM 1246 N N . THR A 1 175 ? -10.201 -4.815 6.449 1.00 83.69 175 THR A N 1
ATOM 1247 C CA . THR A 1 175 ? -11.354 -5.679 6.703 1.00 83.69 175 THR A CA 1
ATOM 1248 C C . THR A 1 175 ? -11.025 -6.768 7.713 1.00 83.69 175 THR A C 1
ATOM 1250 O O . THR A 1 175 ? -9.858 -7.065 7.965 1.00 83.69 175 THR A O 1
ATOM 1253 N N . ALA A 1 176 ? -12.070 -7.452 8.182 1.00 77.06 176 ALA A N 1
ATOM 1254 C CA . ALA A 1 176 ? -11.990 -8.617 9.053 1.00 77.06 176 ALA A CA 1
ATOM 1255 C C . ALA A 1 176 ? -10.847 -9.583 8.720 1.00 77.06 176 ALA A C 1
ATOM 1257 O O . ALA A 1 176 ? -10.022 -9.939 9.550 1.00 77.06 176 ALA A O 1
ATOM 1258 N N . THR A 1 177 ? -10.802 -9.965 7.446 1.00 81.75 177 THR A N 1
ATOM 1259 C CA . THR A 1 177 ? -9.892 -10.952 6.870 1.00 81.75 177 THR A CA 1
ATOM 1260 C C . THR A 1 177 ? -8.444 -10.478 6.770 1.00 81.75 177 THR A C 1
ATOM 1262 O O . THR A 1 177 ? -7.566 -11.295 6.514 1.00 81.75 177 THR A O 1
ATOM 1265 N N . LYS A 1 178 ? -8.192 -9.171 6.920 1.00 86.31 178 LYS A N 1
ATOM 1266 C CA . LYS A 1 178 ? -6.861 -8.548 6.853 1.00 86.31 178 LYS A CA 1
ATOM 1267 C C . LYS A 1 178 ? -6.240 -8.337 8.236 1.00 86.31 178 LYS A C 1
ATOM 1269 O O . LYS A 1 178 ? -5.056 -8.024 8.314 1.00 86.31 178 LYS A O 1
ATOM 1274 N N . ILE A 1 179 ? -7.024 -8.479 9.305 1.00 82.94 179 ILE A N 1
ATOM 1275 C CA . ILE A 1 179 ? -6.543 -8.437 10.686 1.00 82.94 179 ILE A CA 1
ATOM 1276 C C . ILE A 1 179 ? -6.265 -9.880 11.106 1.00 82.94 179 ILE A C 1
ATOM 1278 O O . ILE A 1 179 ? -7.159 -10.724 11.079 1.00 82.94 179 ILE A O 1
ATOM 1282 N N . ASN A 1 180 ? -5.022 -10.181 11.472 1.00 75.06 180 ASN A N 1
ATOM 1283 C CA . ASN A 1 180 ? -4.695 -11.489 12.026 1.00 75.06 180 ASN A CA 1
ATOM 1284 C C . ASN A 1 180 ? -5.233 -11.595 13.464 1.00 75.06 180 ASN A C 1
ATOM 1286 O O . ASN A 1 180 ? -5.297 -10.601 14.188 1.00 75.06 180 ASN A O 1
ATOM 1290 N N . ALA A 1 181 ? -5.587 -12.807 13.895 1.00 70.12 181 ALA A N 1
ATOM 1291 C CA . ALA A 1 181 ? -6.146 -13.049 15.229 1.00 70.12 181 ALA A CA 1
ATOM 1292 C C . ALA A 1 181 ? -5.194 -12.654 16.380 1.00 70.12 181 ALA A C 1
ATOM 1294 O O . ALA A 1 181 ? -5.646 -12.407 17.494 1.00 70.12 181 ALA A O 1
ATOM 1295 N N . ASP A 1 182 ? -3.889 -12.572 16.112 1.00 74.19 182 ASP A N 1
ATOM 1296 C CA . ASP A 1 182 ? -2.839 -12.180 17.059 1.00 74.19 182 ASP A CA 1
ATOM 1297 C C . ASP A 1 182 ? -2.694 -10.660 17.243 1.00 74.19 182 ASP A C 1
ATOM 1299 O O . ASP A 1 182 ? -1.992 -10.216 18.149 1.00 74.19 182 ASP A O 1
ATOM 1303 N N . VAL A 1 183 ? -3.363 -9.849 16.415 1.00 79.44 183 VAL A N 1
ATOM 1304 C CA . VAL A 1 183 ? -3.348 -8.379 16.525 1.00 79.44 183 VAL A CA 1
ATOM 1305 C C . VAL A 1 183 ? -4.120 -7.906 17.761 1.00 79.44 183 VAL A C 1
ATOM 1307 O O . VAL A 1 183 ? -3.892 -6.799 18.252 1.00 79.44 183 VAL A O 1
ATOM 1310 N N . ALA A 1 184 ? -5.028 -8.735 18.279 1.00 71.31 184 ALA A N 1
ATOM 1311 C CA . ALA A 1 184 ? -5.792 -8.445 19.480 1.00 71.31 184 ALA A CA 1
ATOM 1312 C C . ALA A 1 184 ? -4.855 -8.348 20.703 1.00 71.31 184 ALA A C 1
ATOM 1314 O O . ALA A 1 184 ? -4.331 -9.343 21.199 1.00 71.31 184 ALA A O 1
ATOM 1315 N N . GLY A 1 185 ? -4.596 -7.118 21.157 1.00 71.12 185 GLY A N 1
ATOM 1316 C CA . GLY A 1 185 ? -3.851 -6.851 22.387 1.00 71.12 185 GLY A CA 1
ATOM 1317 C C . GLY A 1 185 ? -4.668 -7.164 23.645 1.00 71.12 185 GLY A C 1
ATOM 1318 O O . GLY A 1 185 ? -5.836 -7.538 23.581 1.00 71.12 185 GLY A O 1
ATOM 1319 N N . THR A 1 186 ? -4.075 -6.958 24.821 1.00 70.19 186 THR A N 1
ATOM 1320 C CA . THR A 1 186 ? -4.781 -7.115 26.104 1.00 70.19 186 THR A CA 1
ATOM 1321 C C . THR A 1 186 ? -6.026 -6.223 26.162 1.00 70.19 186 THR A C 1
ATOM 1323 O O . THR A 1 186 ? -5.902 -5.010 25.981 1.00 70.19 186 THR A O 1
ATOM 1326 N N . GLY A 1 187 ? -7.201 -6.798 26.436 1.00 71.94 187 GLY A N 1
ATOM 1327 C CA . GLY A 1 187 ? -8.471 -6.062 26.494 1.00 71.94 187 GLY A CA 1
ATOM 1328 C C . GLY A 1 187 ? -9.261 -6.024 25.184 1.00 71.94 187 GLY A C 1
ATOM 1329 O O . GLY A 1 187 ? -10.382 -5.515 25.180 1.00 71.94 187 GLY A O 1
ATOM 1330 N N . LEU A 1 188 ? -8.705 -6.539 24.082 1.00 83.25 188 LEU A N 1
ATOM 1331 C CA . LEU A 1 188 ? -9.367 -6.589 22.780 1.00 83.25 188 LEU A CA 1
ATOM 1332 C C . LEU A 1 188 ? -9.487 -8.036 22.294 1.00 83.25 188 LEU A C 1
ATOM 1334 O O . LEU A 1 188 ? -8.608 -8.855 22.537 1.00 83.25 188 LEU A O 1
ATOM 1338 N N . ILE A 1 189 ? -10.552 -8.325 21.555 1.00 83.12 189 ILE A N 1
ATOM 1339 C CA . ILE A 1 189 ? -10.748 -9.549 20.775 1.00 83.12 189 ILE A CA 1
ATOM 1340 C C . ILE A 1 189 ? -11.054 -9.186 19.329 1.00 83.12 189 ILE A C 1
ATOM 1342 O O . ILE A 1 189 ? -11.655 -8.155 19.039 1.00 83.12 189 ILE A O 1
ATOM 1346 N N . GLN A 1 190 ? -10.679 -10.061 18.402 1.00 85.69 190 GLN A N 1
ATOM 1347 C CA . GLN A 1 190 ? -11.200 -9.979 17.046 1.00 85.69 190 GLN A CA 1
ATOM 1348 C C . GLN A 1 190 ? -12.612 -10.575 17.005 1.00 85.69 190 GLN A C 1
ATOM 1350 O O . GLN A 1 190 ? -12.815 -11.735 17.365 1.00 85.69 190 GLN A O 1
ATOM 1355 N N . ASN A 1 191 ? -13.587 -9.823 16.498 1.00 79.88 191 ASN A N 1
ATOM 1356 C CA . ASN A 1 191 ? -14.909 -10.366 16.212 1.00 79.88 191 ASN A CA 1
ATOM 1357 C C . ASN A 1 191 ? -14.813 -11.382 15.062 1.00 79.88 191 ASN A C 1
ATOM 1359 O O . ASN A 1 191 ? -14.525 -11.012 13.934 1.00 79.88 191 ASN A O 1
ATOM 1363 N N . ALA A 1 192 ? -15.096 -12.663 15.286 1.00 80.75 192 ALA A N 1
ATOM 1364 C CA . ALA A 1 192 ? -14.933 -13.683 14.240 1.00 80.75 192 ALA A CA 1
ATOM 1365 C C . ALA A 1 192 ? -15.808 -13.468 12.979 1.00 80.75 192 ALA A C 1
ATOM 1367 O O . ALA A 1 192 ? -15.526 -14.040 11.928 1.00 80.75 192 ALA A O 1
ATOM 1368 N N . THR A 1 193 ? -16.869 -12.660 13.072 1.00 79.88 193 THR A N 1
ATOM 1369 C CA . THR A 1 193 ? -17.809 -12.383 11.972 1.00 79.88 193 THR A CA 1
ATOM 1370 C C . THR A 1 193 ? -17.440 -11.116 11.202 1.00 79.88 193 THR A C 1
ATOM 1372 O O . THR A 1 193 ? -17.443 -11.115 9.974 1.00 79.88 193 THR A O 1
ATOM 1375 N N . THR A 1 194 ? -17.138 -10.026 11.910 1.00 79.31 194 THR A N 1
ATOM 1376 C CA . THR A 1 194 ? -16.858 -8.703 11.315 1.00 79.31 194 THR A CA 1
ATOM 1377 C C . THR A 1 194 ? -15.367 -8.382 11.250 1.00 79.31 194 THR A C 1
ATOM 1379 O O . THR A 1 194 ? -14.977 -7.419 10.593 1.00 79.31 194 THR A O 1
ATOM 1382 N N . GLY A 1 195 ? -14.552 -9.163 11.964 1.00 76.31 195 GLY A N 1
ATOM 1383 C CA . GLY A 1 195 ? -13.120 -9.014 12.235 1.00 76.31 195 GLY A CA 1
ATOM 1384 C C . GLY A 1 195 ? -12.665 -7.645 12.712 1.00 76.31 195 GLY A C 1
ATOM 1385 O O . GLY A 1 195 ? -11.466 -7.382 12.695 1.00 76.31 195 GLY A O 1
ATOM 1386 N N . ALA A 1 196 ? -13.595 -6.809 13.175 1.00 83.06 196 ALA A N 1
ATOM 1387 C CA . ALA A 1 196 ? -13.282 -5.630 13.960 1.00 83.06 196 ALA A CA 1
ATOM 1388 C C . ALA A 1 196 ? -12.596 -6.042 15.272 1.00 83.06 196 ALA A C 1
ATOM 1390 O O . ALA A 1 196 ? -12.872 -7.113 15.817 1.00 83.06 196 ALA A O 1
ATOM 1391 N N . LEU A 1 197 ? -11.718 -5.177 15.782 1.00 87.38 197 LEU A N 1
ATOM 1392 C CA . LEU A 1 197 ? -11.255 -5.285 17.160 1.00 87.38 197 LEU A CA 1
ATOM 1393 C C . LEU A 1 197 ? -12.354 -4.745 18.072 1.00 87.38 197 LEU A C 1
ATOM 1395 O O . LEU A 1 197 ? -12.709 -3.569 18.007 1.00 87.38 197 LEU A O 1
ATOM 1399 N N . GLU A 1 198 ? -12.892 -5.622 18.901 1.00 84.31 198 GLU A N 1
ATOM 1400 C CA . GLU A 1 198 ? -13.888 -5.310 19.912 1.00 84.31 198 GLU A CA 1
ATOM 1401 C C . GLU A 1 198 ? -13.253 -5.413 21.289 1.00 84.31 198 GLU A C 1
ATOM 1403 O O . GLU A 1 198 ? -12.256 -6.104 21.484 1.00 84.31 198 GLU A O 1
ATOM 1408 N N . VAL A 1 199 ? -13.829 -4.709 22.255 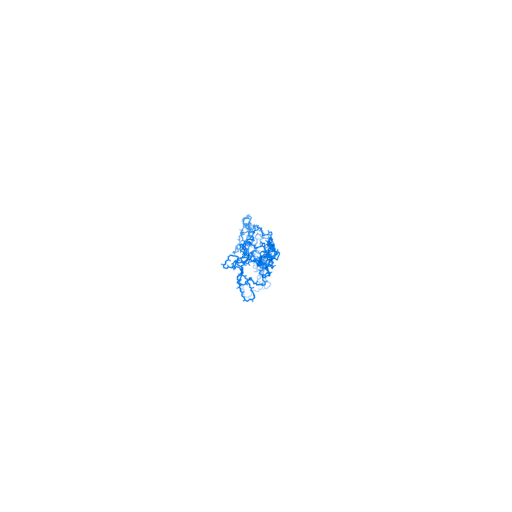1.00 82.38 199 VAL A N 1
ATOM 1409 C CA . VAL A 1 199 ? -13.443 -4.880 23.653 1.00 82.38 199 VAL A CA 1
ATOM 1410 C C . VAL A 1 199 ? -13.788 -6.299 24.082 1.00 82.38 199 VAL A C 1
ATOM 1412 O O . VAL A 1 199 ? -14.909 -6.742 23.846 1.00 82.38 199 VAL A O 1
ATOM 1415 N N . ASP A 1 200 ? -12.845 -6.979 24.733 1.00 77.06 200 ASP A N 1
ATOM 1416 C CA . ASP A 1 200 ? -13.089 -8.255 25.397 1.00 77.06 200 ASP A CA 1
ATOM 1417 C C . ASP A 1 200 ? -13.503 -8.011 26.852 1.00 77.06 200 ASP A C 1
ATOM 1419 O O . ASP A 1 200 ? -12.638 -7.779 27.706 1.00 77.06 200 ASP A O 1
ATOM 1423 N N . PRO A 1 201 ? -14.804 -8.100 27.184 1.00 70.88 201 PRO A N 1
ATOM 1424 C CA . PRO A 1 201 ? -15.269 -7.846 28.539 1.00 70.88 201 PRO A CA 1
ATOM 1425 C C . PRO A 1 201 ? -14.771 -8.904 29.529 1.00 70.88 201 PRO A C 1
ATOM 1427 O O . PRO A 1 201 ? -14.790 -8.653 30.728 1.00 70.88 201 PRO A O 1
ATOM 1430 N N . THR A 1 202 ? -14.321 -10.073 29.054 1.00 69.75 202 THR A N 1
ATOM 1431 C CA . THR A 1 202 ? -13.835 -11.168 29.908 1.00 69.75 202 THR A CA 1
ATOM 1432 C C . THR A 1 202 ? -12.420 -10.934 30.430 1.00 69.75 202 THR A C 1
ATOM 1434 O O . THR A 1 202 ? -12.032 -11.525 31.434 1.00 69.75 202 THR A O 1
ATOM 1437 N N . THR A 1 203 ? -11.655 -10.049 29.783 1.00 69.06 203 THR A N 1
ATOM 1438 C CA . THR A 1 203 ? -10.287 -9.686 30.200 1.00 69.06 203 THR A CA 1
ATOM 1439 C C . THR A 1 203 ? -10.228 -8.380 30.988 1.00 69.06 203 THR A C 1
ATOM 1441 O O . THR A 1 203 ? -9.175 -8.023 31.518 1.00 69.06 203 THR A O 1
ATOM 1444 N N . ILE A 1 204 ? -11.350 -7.665 31.096 1.00 68.75 204 ILE A N 1
ATOM 1445 C CA . ILE A 1 204 ? -11.464 -6.462 31.918 1.00 68.75 204 ILE A CA 1
ATOM 1446 C C . ILE A 1 204 ? -11.784 -6.888 33.349 1.00 68.75 204 ILE A C 1
ATOM 1448 O O . ILE A 1 204 ? -12.939 -7.074 33.720 1.00 68.75 204 ILE A O 1
ATOM 1452 N N . THR A 1 205 ? -10.749 -6.999 34.175 1.00 61.03 205 THR A N 1
ATOM 1453 C CA . THR A 1 205 ? -10.907 -7.122 35.625 1.00 61.03 205 THR A CA 1
ATOM 1454 C C . THR A 1 205 ? -11.096 -5.725 36.213 1.00 61.03 205 THR A C 1
ATOM 1456 O O . THR A 1 205 ? -10.156 -4.926 36.240 1.00 61.03 205 THR A O 1
ATOM 1459 N N . GLY A 1 206 ? -12.309 -5.398 36.660 1.00 59.09 206 GLY A N 1
ATOM 1460 C CA . GLY A 1 206 ? -12.500 -4.265 37.567 1.00 59.09 206 GLY A CA 1
ATOM 1461 C C . GLY A 1 206 ? -11.870 -4.582 38.925 1.00 59.09 206 GLY A C 1
ATOM 1462 O O . GLY A 1 206 ? -11.934 -5.724 39.370 1.00 59.09 206 GLY A O 1
ATOM 1463 N N . ASP A 1 207 ? -11.301 -3.593 39.616 1.00 54.00 207 ASP A N 1
ATOM 1464 C CA . ASP A 1 207 ? -10.818 -3.763 40.999 1.00 54.00 207 ASP A CA 1
ATOM 1465 C C . ASP A 1 207 ? -11.958 -3.995 42.014 1.00 54.00 207 ASP A C 1
ATOM 1467 O O . ASP A 1 207 ? -11.701 -4.280 43.182 1.00 54.00 207 ASP A O 1
ATOM 1471 N N . GLY A 1 208 ? -13.213 -3.930 41.546 1.00 50.62 208 GLY A N 1
ATOM 1472 C CA . GLY A 1 208 ? -14.247 -4.936 41.807 1.00 50.62 208 GLY A CA 1
ATOM 1473 C C . GLY A 1 208 ? -14.718 -5.093 43.251 1.00 50.62 208 GLY A C 1
ATOM 1474 O O . GLY A 1 208 ? -15.463 -6.026 43.541 1.00 50.62 208 GLY A O 1
ATOM 1475 N N . ASN A 1 209 ? -14.325 -4.205 44.160 1.00 56.09 209 ASN A N 1
ATOM 1476 C CA . ASN A 1 209 ? -14.735 -4.285 45.552 1.00 56.09 209 ASN A CA 1
ATOM 1477 C C . ASN A 1 209 ? -16.100 -3.621 45.763 1.00 56.09 209 ASN A C 1
ATOM 1479 O O . ASN A 1 209 ? -16.206 -2.405 45.910 1.00 56.09 209 ASN A O 1
ATOM 1483 N N . ILE A 1 210 ? -17.141 -4.447 45.878 1.00 62.25 210 ILE A N 1
ATOM 1484 C CA . ILE A 1 210 ? -18.380 -4.095 46.580 1.00 62.25 210 ILE A CA 1
ATOM 1485 C C . ILE A 1 210 ? -18.504 -5.051 47.768 1.00 62.25 210 ILE A C 1
ATOM 1487 O O . ILE A 1 210 ? -18.969 -6.178 47.626 1.00 62.25 210 ILE A O 1
ATOM 1491 N N . THR A 1 211 ? -18.042 -4.625 48.944 1.00 59.59 211 THR A N 1
ATOM 1492 C CA . THR A 1 211 ? -18.056 -5.445 50.168 1.00 59.59 211 THR A CA 1
ATOM 1493 C C . THR A 1 211 ? -19.126 -4.960 51.142 1.00 59.59 211 THR A C 1
ATOM 1495 O O . THR A 1 211 ? -19.188 -3.768 51.439 1.00 59.59 211 THR A O 1
ATOM 1498 N N . SER A 1 212 ? -19.922 -5.877 51.690 1.00 69.12 212 SER A N 1
ATOM 1499 C CA . SER A 1 212 ? -20.850 -5.629 52.801 1.00 69.12 212 SER A CA 1
ATOM 1500 C C . SER A 1 212 ? -20.932 -6.876 53.685 1.00 69.12 212 SER A C 1
ATOM 1502 O O . SER A 1 212 ? -20.873 -7.990 53.170 1.00 69.12 212 SER A O 1
ATOM 1504 N N . SER A 1 213 ? -21.042 -6.697 55.004 1.00 69.88 213 SER A N 1
ATOM 1505 C CA . SER A 1 213 ? -21.322 -7.781 55.959 1.00 69.88 213 SER A CA 1
ATOM 1506 C C . SER A 1 213 ? -22.813 -8.085 56.097 1.00 69.88 213 SER A C 1
ATOM 1508 O O . SER A 1 213 ? -23.177 -9.199 56.462 1.00 69.88 213 SER A O 1
ATOM 1510 N N . ASP A 1 214 ? -23.662 -7.103 55.795 1.00 73.75 214 ASP A N 1
ATOM 1511 C CA . ASP A 1 214 ? -25.091 -7.130 56.132 1.00 73.75 214 ASP A CA 1
ATOM 1512 C C . ASP A 1 214 ? -25.952 -7.414 54.893 1.00 73.75 214 ASP A C 1
ATOM 1514 O O . ASP A 1 214 ? -27.106 -7.837 54.984 1.00 73.75 214 ASP A O 1
ATOM 1518 N N . LEU A 1 215 ? -25.376 -7.197 53.711 1.00 72.69 215 LEU A N 1
ATOM 1519 C CA . LEU A 1 215 ? -26.009 -7.405 52.423 1.00 72.69 215 LEU A CA 1
ATOM 1520 C C . LEU A 1 215 ? -25.327 -8.557 51.691 1.00 72.69 215 LEU A C 1
ATOM 1522 O O . LEU A 1 215 ? -24.103 -8.576 51.553 1.00 72.69 215 LEU A O 1
ATOM 1526 N N . THR A 1 216 ? -26.115 -9.492 51.158 1.00 66.25 216 THR A N 1
ATOM 1527 C CA . THR A 1 216 ? -25.538 -10.497 50.263 1.00 66.25 216 THR A CA 1
ATOM 1528 C C . THR A 1 216 ? -25.352 -9.868 48.896 1.00 66.25 216 THR A C 1
ATOM 1530 O O . THR A 1 216 ? -26.303 -9.646 48.150 1.00 66.25 216 THR A O 1
ATOM 1533 N N . VAL A 1 217 ? -24.098 -9.569 48.574 1.00 69.38 217 VAL A N 1
ATOM 1534 C CA . VAL A 1 217 ? -23.693 -9.122 47.245 1.00 69.38 217 VAL A CA 1
ATOM 1535 C C . VAL A 1 217 ? -23.436 -10.374 46.408 1.00 69.38 217 VAL A C 1
ATOM 1537 O O . VAL A 1 217 ? -22.360 -10.965 46.469 1.00 69.38 217 VAL A O 1
ATOM 1540 N N . THR A 1 218 ? -24.446 -10.829 45.663 1.00 64.69 218 THR A N 1
ATOM 1541 C CA . THR A 1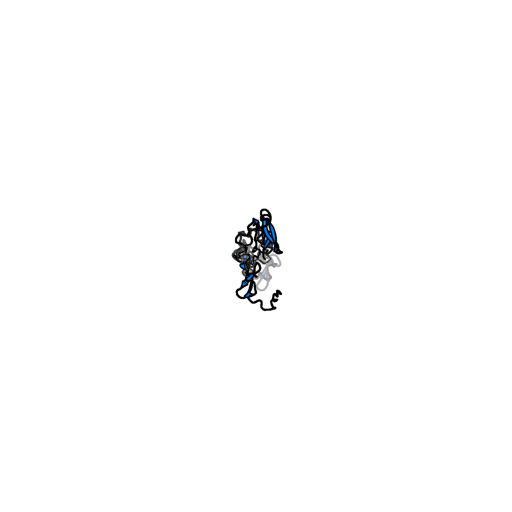 218 ? -24.276 -11.923 44.693 1.00 64.69 218 THR A CA 1
ATOM 1542 C C . THR A 1 218 ? -24.081 -11.368 43.286 1.00 64.69 218 THR A C 1
ATOM 1544 O O . THR A 1 218 ? -24.640 -10.333 42.925 1.00 64.69 218 THR A O 1
ATOM 1547 N N . GLY A 1 219 ? -23.248 -12.052 42.493 1.00 60.78 219 GLY A N 1
ATOM 1548 C CA . GLY A 1 219 ? -22.888 -11.610 41.142 1.00 60.78 219 GLY A CA 1
ATOM 1549 C C . GLY A 1 219 ? -21.654 -10.703 41.060 1.00 60.78 219 GLY A C 1
ATOM 1550 O O . GLY A 1 219 ? -21.600 -9.847 40.183 1.00 60.78 219 GLY A O 1
ATOM 1551 N N . GLY A 1 220 ? -20.659 -10.879 41.936 1.00 62.84 220 GLY A N 1
ATOM 1552 C CA . GLY A 1 220 ? -19.472 -10.020 41.945 1.00 62.84 220 GLY A CA 1
ATOM 1553 C C . GLY A 1 220 ? -18.156 -10.742 42.208 1.00 62.84 220 GLY A C 1
ATOM 1554 O O . GLY A 1 220 ? -17.649 -10.734 43.322 1.00 62.84 220 GLY A O 1
ATOM 1555 N N . THR A 1 221 ? -17.556 -11.292 41.160 1.00 49.72 221 THR A N 1
ATOM 1556 C CA . THR A 1 221 ? -16.094 -11.310 41.013 1.00 49.72 221 THR A CA 1
ATOM 1557 C C . THR A 1 221 ? -15.834 -10.709 39.625 1.00 49.72 221 THR A C 1
ATOM 1559 O O . THR A 1 221 ? -16.439 -11.174 38.662 1.00 49.72 221 THR A O 1
ATOM 1562 N N . ASP A 1 222 ? -15.074 -9.605 39.555 1.00 54.84 222 ASP A N 1
ATOM 1563 C CA . ASP A 1 222 ? -14.726 -8.824 38.340 1.00 54.84 222 ASP A CA 1
ATOM 1564 C C . ASP A 1 222 ? -15.825 -7.951 37.669 1.00 54.84 222 ASP A C 1
ATOM 1566 O O . ASP A 1 222 ? -15.824 -7.742 36.456 1.00 54.84 222 ASP A O 1
ATOM 1570 N N . ALA A 1 223 ? -16.787 -7.383 38.408 1.00 64.44 223 ALA A N 1
ATOM 1571 C CA . ALA A 1 223 ? -17.938 -6.697 37.793 1.00 64.44 223 ALA A CA 1
ATOM 1572 C C . ALA A 1 223 ? -17.658 -5.256 37.288 1.00 64.44 223 ALA A C 1
ATOM 1574 O O . ALA A 1 223 ? -17.934 -4.283 37.984 1.00 64.44 223 ALA A O 1
ATOM 1575 N N . ALA A 1 224 ? -17.197 -5.110 36.040 1.00 60.53 224 ALA A N 1
ATOM 1576 C CA . ALA A 1 224 ? -17.164 -3.825 35.320 1.00 60.53 224 ALA A CA 1
ATOM 1577 C C . ALA A 1 224 ? -18.491 -3.488 34.592 1.00 60.53 224 ALA A C 1
ATOM 1579 O O . ALA A 1 224 ? -18.803 -2.316 34.400 1.00 60.53 224 ALA A O 1
ATOM 1580 N N . PHE A 1 225 ? -19.290 -4.498 34.208 1.00 58.94 225 PHE A N 1
ATOM 1581 C CA . PHE A 1 225 ? -20.493 -4.323 33.367 1.00 58.94 225 PHE A CA 1
ATOM 1582 C C . PHE A 1 225 ? -21.636 -5.326 33.641 1.00 58.94 225 PHE A C 1
ATOM 1584 O O . PHE A 1 225 ? -22.519 -5.497 32.802 1.00 58.94 225 PHE A O 1
ATOM 1591 N N . ASN A 1 226 ? -21.647 -6.007 34.793 1.00 63.47 226 ASN A N 1
ATOM 1592 C CA . ASN A 1 226 ? -22.731 -6.930 35.158 1.00 63.47 226 ASN A CA 1
ATOM 1593 C C . ASN A 1 226 ? -23.776 -6.252 36.054 1.00 63.47 226 ASN A C 1
ATOM 1595 O O . ASN A 1 226 ? -23.449 -5.376 36.854 1.00 63.47 226 ASN A O 1
ATOM 1599 N N . ASN A 1 227 ? -25.037 -6.686 35.950 1.00 66.38 227 ASN A N 1
ATOM 1600 C CA . ASN A 1 227 ? -26.094 -6.231 36.852 1.00 66.38 227 ASN A CA 1
ATOM 1601 C C . ASN A 1 227 ? -25.816 -6.734 38.274 1.00 66.38 227 ASN A C 1
ATOM 1603 O O . ASN A 1 227 ? -25.857 -7.937 38.530 1.00 66.38 227 ASN A O 1
ATOM 1607 N N . VAL A 1 228 ? -25.579 -5.807 39.200 1.00 73.81 228 VAL A N 1
ATOM 1608 C CA . VAL A 1 228 ? -25.444 -6.108 40.629 1.00 73.81 228 VAL A CA 1
ATOM 1609 C C . VAL A 1 228 ? -26.837 -6.176 41.245 1.00 73.81 228 VAL A C 1
ATOM 1611 O O . VAL A 1 228 ? -27.624 -5.239 41.115 1.00 73.81 228 VAL A O 1
ATOM 1614 N N . THR A 1 229 ? -27.139 -7.276 41.933 1.00 74.50 229 THR A N 1
ATOM 1615 C CA . THR A 1 229 ? -28.367 -7.398 42.727 1.00 74.50 229 THR A CA 1
ATOM 1616 C C . THR A 1 229 ? -28.026 -7.235 44.203 1.00 74.50 229 THR A C 1
ATOM 1618 O O . THR A 1 229 ? -27.130 -7.901 44.717 1.00 74.50 229 THR A O 1
ATOM 1621 N N . LEU A 1 230 ? -28.737 -6.329 44.875 1.00 79.00 230 LEU A N 1
ATOM 1622 C CA . LEU A 1 230 ? -28.597 -6.054 46.301 1.00 79.00 230 LEU A CA 1
ATOM 1623 C C . LEU A 1 230 ? -29.774 -6.700 47.041 1.00 79.00 230 LEU A C 1
ATOM 1625 O O . LEU A 1 230 ? -30.910 -6.262 46.868 1.00 79.00 230 LEU A O 1
ATOM 1629 N N . GLU A 1 231 ? -29.510 -7.719 47.861 1.00 84.38 231 GLU A N 1
ATOM 1630 C CA . GLU A 1 231 ? -30.536 -8.400 48.661 1.00 84.38 231 GLU A CA 1
ATOM 1631 C C . GLU A 1 231 ? -30.220 -8.345 50.162 1.00 84.38 231 GLU A C 1
ATOM 1633 O O . GLU A 1 231 ? -29.127 -8.710 50.609 1.00 84.38 231 GLU A O 1
ATOM 1638 N N . ILE A 1 232 ? -31.211 -7.903 50.944 1.00 86.94 232 ILE A N 1
ATOM 1639 C CA . ILE A 1 232 ? -31.193 -7.981 52.408 1.00 86.94 232 ILE A CA 1
ATOM 1640 C C . ILE A 1 232 ? -31.640 -9.389 52.793 1.00 86.94 232 ILE A C 1
ATOM 1642 O O . ILE A 1 232 ? -32.779 -9.775 52.526 1.00 86.94 232 ILE A O 1
ATOM 1646 N N . THR A 1 233 ? -30.755 -10.158 53.423 1.00 83.75 233 THR A N 1
ATOM 1647 C CA . THR A 1 233 ? -31.077 -11.539 53.797 1.00 83.75 233 THR A CA 1
ATOM 1648 C C . THR A 1 233 ? -32.061 -11.611 54.955 1.00 83.75 233 THR A C 1
ATOM 1650 O O . THR A 1 233 ? -32.240 -10.670 55.735 1.00 83.75 233 THR A O 1
ATOM 1653 N N . ALA A 1 234 ? -32.712 -12.768 55.083 1.00 84.50 234 ALA A N 1
ATOM 1654 C CA . ALA A 1 234 ? -33.594 -13.043 56.203 1.00 84.50 234 ALA A CA 1
ATOM 1655 C C . ALA A 1 234 ? -32.832 -12.899 57.531 1.00 84.50 234 ALA A C 1
ATOM 1657 O O . ALA A 1 234 ? -31.875 -13.624 57.793 1.00 84.50 234 ALA A O 1
ATOM 1658 N N . GLY A 1 235 ? -33.284 -11.963 58.367 1.00 83.94 235 GLY A N 1
ATOM 1659 C CA . GLY A 1 235 ? -32.679 -11.683 59.669 1.00 83.94 235 GLY A CA 1
ATOM 1660 C C . GLY A 1 235 ? -31.487 -10.722 59.647 1.00 83.94 235 GLY A C 1
ATOM 1661 O O . GLY A 1 235 ? -30.984 -10.420 60.721 1.00 83.94 235 GLY A O 1
ATOM 1662 N N . ALA A 1 236 ? -31.068 -10.202 58.484 1.00 88.81 236 ALA A N 1
ATOM 1663 C CA . ALA A 1 236 ? -29.992 -9.204 58.416 1.00 88.81 236 ALA A CA 1
ATOM 1664 C C . ALA A 1 236 ? -30.336 -7.907 59.160 1.00 88.81 236 ALA A C 1
ATOM 1666 O O . ALA A 1 236 ? -29.454 -7.250 59.694 1.00 88.81 236 ALA A O 1
ATOM 1667 N N . VAL A 1 237 ? -31.621 -7.545 59.210 1.00 89.88 237 VAL A N 1
ATOM 1668 C CA . VAL A 1 237 ? -32.103 -6.414 60.010 1.00 89.88 237 VAL A CA 1
ATOM 1669 C C . VAL A 1 237 ? -32.491 -6.924 61.397 1.00 89.88 237 VAL A C 1
ATOM 1671 O O . VAL A 1 237 ? -33.607 -7.411 61.599 1.00 89.88 237 VAL A O 1
ATOM 1674 N N . GLY A 1 238 ? -31.557 -6.837 62.337 1.00 86.81 238 GLY A N 1
ATOM 1675 C CA . GLY A 1 238 ? -31.743 -7.097 63.758 1.00 86.81 238 GLY A CA 1
ATOM 1676 C C . GLY A 1 238 ? -31.963 -5.815 64.569 1.00 86.81 238 GLY A C 1
ATOM 1677 O O . GLY A 1 238 ? -32.379 -4.772 64.060 1.00 86.81 238 GLY A O 1
ATOM 1678 N N . THR A 1 239 ? -31.727 -5.899 65.881 1.00 80.12 239 THR A N 1
ATOM 1679 C CA . THR A 1 239 ? -31.959 -4.788 66.823 1.00 80.12 239 THR A CA 1
ATOM 1680 C C . THR A 1 239 ? -30.913 -3.680 66.735 1.00 80.12 239 THR A C 1
ATOM 1682 O O . THR A 1 239 ? -31.149 -2.598 67.258 1.00 80.12 239 THR A O 1
ATOM 1685 N N . THR A 1 240 ? -29.756 -3.944 66.129 1.00 86.50 240 THR A N 1
ATOM 1686 C CA . THR A 1 240 ? -28.657 -2.978 65.980 1.00 86.50 240 THR A CA 1
ATOM 1687 C C . THR A 1 240 ? -28.759 -2.174 64.688 1.00 86.50 240 THR A C 1
ATOM 1689 O O . THR A 1 240 ? -28.279 -1.045 64.626 1.00 86.50 240 THR A O 1
ATOM 1692 N N . GLU A 1 241 ? -29.428 -2.722 63.675 1.00 90.94 241 GLU A N 1
ATOM 1693 C CA . GLU A 1 241 ? -29.586 -2.119 62.349 1.00 90.94 241 GLU A CA 1
ATOM 1694 C C . GLU A 1 241 ? -30.736 -1.100 62.317 1.00 90.94 241 GLU A C 1
ATOM 1696 O O . GLU A 1 241 ? -30.816 -0.256 61.422 1.00 90.94 241 GLU A O 1
ATOM 1701 N N . LEU A 1 242 ? -31.628 -1.155 63.309 1.00 90.44 242 LEU A N 1
ATOM 1702 C CA . LEU A 1 242 ? -32.697 -0.188 63.516 1.00 90.44 242 LEU A CA 1
ATOM 1703 C C . LEU A 1 242 ? -32.299 0.790 64.620 1.00 90.44 242 LEU A C 1
ATOM 1705 O O . LEU A 1 242 ? -32.171 0.415 65.779 1.00 90.44 242 LEU A O 1
ATOM 1709 N N . ALA A 1 243 ? -32.160 2.067 64.267 1.00 87.69 243 ALA A N 1
ATOM 1710 C CA . ALA A 1 243 ? -32.005 3.126 65.260 1.00 87.69 243 ALA A CA 1
ATOM 1711 C C . ALA A 1 243 ? -33.227 3.209 66.198 1.00 87.69 243 ALA A C 1
ATOM 1713 O O . ALA A 1 243 ? -34.343 2.829 65.822 1.00 87.69 243 ALA A O 1
ATOM 1714 N N . ASP A 1 244 ? -33.043 3.788 67.387 1.00 87.31 244 ASP A N 1
ATOM 1715 C CA . ASP A 1 244 ? -34.144 4.064 68.313 1.00 87.31 244 ASP A CA 1
ATOM 1716 C C . ASP A 1 244 ? -35.271 4.830 67.604 1.00 87.31 244 ASP A C 1
ATOM 1718 O O . ASP A 1 244 ? -35.047 5.840 66.933 1.00 87.31 244 ASP A O 1
ATOM 1722 N N . ASN A 1 245 ? -36.507 4.349 67.764 1.00 86.50 245 ASN A N 1
ATOM 1723 C CA . ASN A 1 245 ? -37.710 4.878 67.107 1.00 86.50 245 ASN A CA 1
ATOM 1724 C C . ASN A 1 245 ? -37.740 4.746 65.569 1.00 86.50 245 ASN A C 1
ATOM 1726 O O . ASN A 1 245 ? -38.606 5.342 64.922 1.00 86.50 2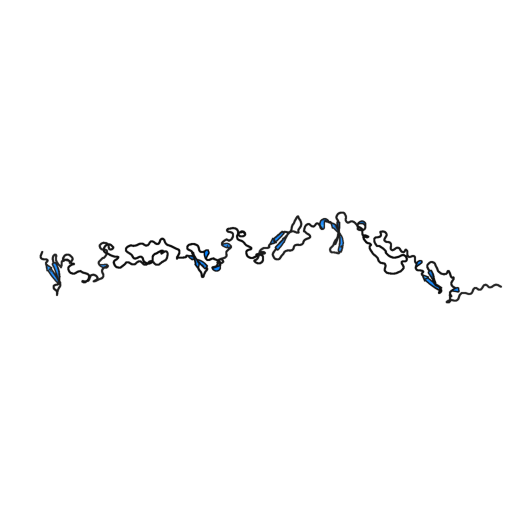45 ASN A O 1
ATOM 1730 N N . ALA A 1 246 ? -36.856 3.950 64.954 1.00 92.44 246 ALA A N 1
ATOM 1731 C CA . ALA A 1 246 ? -36.871 3.736 63.506 1.00 92.44 246 ALA A CA 1
ATOM 1732 C C . ALA A 1 246 ? -38.188 3.110 63.017 1.00 92.44 246 ALA A C 1
ATOM 1734 O O . ALA A 1 246 ? -38.625 3.409 61.902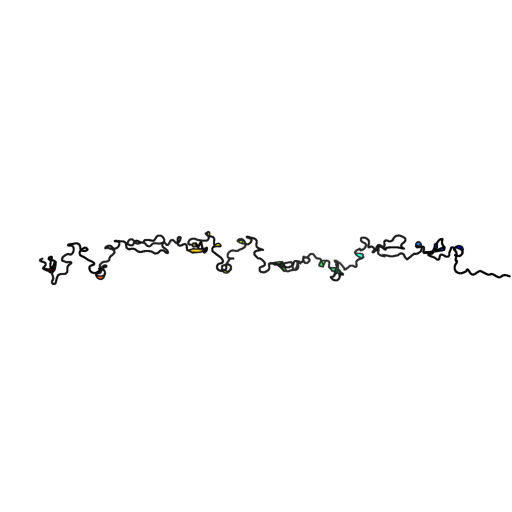 1.00 92.44 246 ALA A O 1
ATOM 1735 N N . VAL A 1 247 ? -38.847 2.284 63.835 1.00 93.25 247 VAL A N 1
ATOM 1736 C CA . VAL A 1 247 ? -40.171 1.710 63.549 1.00 93.25 247 VAL A CA 1
ATOM 1737 C C . VAL A 1 247 ? -41.253 2.603 64.161 1.00 93.25 247 VAL A C 1
ATOM 1739 O O . VAL A 1 247 ? -41.629 2.446 65.318 1.00 93.25 247 VAL A O 1
ATOM 1742 N N . SER A 1 248 ? -41.744 3.569 63.383 1.00 93.00 248 SER A N 1
ATOM 1743 C CA . SER A 1 248 ? -42.866 4.423 63.787 1.00 93.00 248 SER A CA 1
ATOM 1744 C C . SER A 1 248 ? -44.208 3.695 63.666 1.00 93.00 248 SER A C 1
ATOM 1746 O O . SER A 1 248 ? -44.323 2.700 62.950 1.00 93.00 248 SER A O 1
ATOM 1748 N N . THR A 1 249 ? -45.258 4.227 64.299 1.00 88.56 249 THR A N 1
ATOM 1749 C CA . THR A 1 249 ? -46.624 3.677 64.199 1.00 88.56 249 THR A CA 1
ATOM 1750 C C . THR A 1 249 ? -47.106 3.561 62.753 1.00 88.56 249 THR A C 1
ATOM 1752 O O . THR A 1 249 ? -47.727 2.569 62.407 1.00 88.56 249 THR A O 1
ATOM 1755 N N . ALA A 1 250 ? -46.740 4.502 61.878 1.00 91.44 250 ALA A N 1
ATOM 1756 C CA . ALA A 1 250 ? -47.074 4.456 60.451 1.00 91.44 250 ALA A CA 1
ATOM 1757 C C . ALA A 1 250 ? -46.363 3.330 59.668 1.00 91.44 250 ALA A C 1
ATOM 1759 O O . ALA A 1 250 ? -46.808 2.971 58.581 1.00 91.44 250 ALA A O 1
ATOM 1760 N N . LYS A 1 251 ? -45.253 2.783 60.188 1.00 94.00 251 LYS A N 1
ATOM 1761 C CA . LYS A 1 251 ? -44.545 1.630 59.597 1.00 94.00 251 LYS A CA 1
ATOM 1762 C C . LYS A 1 251 ? -45.122 0.291 60.062 1.00 94.00 251 LYS A C 1
ATOM 1764 O O . LYS A 1 251 ? -44.785 -0.746 59.496 1.00 94.00 251 LYS A O 1
ATOM 1769 N N . ILE A 1 252 ? -45.978 0.307 61.081 1.00 94.00 252 ILE A N 1
ATOM 1770 C CA . ILE A 1 252 ? -46.713 -0.860 61.556 1.00 94.00 252 ILE A CA 1
ATOM 1771 C C . ILE A 1 252 ? -48.071 -0.836 60.857 1.00 94.00 252 ILE A C 1
ATOM 1773 O O . ILE A 1 252 ? -48.862 0.076 61.063 1.00 94.00 252 ILE A O 1
ATOM 1777 N N . ALA A 1 253 ? -48.343 -1.833 60.015 1.00 93.12 253 ALA A N 1
ATOM 1778 C CA . ALA A 1 253 ? -49.662 -1.971 59.400 1.00 93.12 253 ALA A CA 1
ATOM 1779 C C . ALA A 1 253 ? -50.760 -2.105 60.473 1.00 93.12 253 ALA A C 1
ATOM 1781 O O . ALA A 1 253 ? -50.506 -2.660 61.545 1.00 93.12 253 ALA A O 1
ATOM 1782 N N . ASP A 1 254 ? -51.985 -1.664 60.175 1.00 90.50 254 ASP A N 1
ATOM 1783 C CA . ASP A 1 254 ? -53.132 -1.830 61.076 1.00 90.50 254 ASP A CA 1
ATOM 1784 C C . ASP A 1 254 ? -53.309 -3.305 61.470 1.00 90.50 254 ASP A C 1
ATOM 1786 O O . ASP A 1 254 ? -53.270 -4.202 60.626 1.00 90.50 254 ASP A O 1
ATOM 1790 N N . ASN A 1 255 ? -53.491 -3.569 62.770 1.00 87.81 255 ASN A N 1
ATOM 1791 C CA . ASN A 1 255 ? -53.506 -4.920 63.360 1.00 87.81 255 ASN A CA 1
ATOM 1792 C C . ASN A 1 255 ? -52.200 -5.723 63.166 1.00 87.81 255 ASN A C 1
ATOM 1794 O O . ASN A 1 255 ? -52.163 -6.937 63.379 1.00 87.81 255 ASN A O 1
ATOM 1798 N N . GLY A 1 256 ? -51.111 -5.056 62.780 1.00 90.44 256 GLY A N 1
ATOM 1799 C CA . GLY A 1 256 ? -49.806 -5.658 62.536 1.00 90.44 256 GLY A CA 1
ATOM 1800 C C . GLY A 1 256 ? -49.176 -6.255 63.791 1.00 90.44 256 GLY A C 1
ATOM 1801 O O . GLY A 1 256 ? -48.437 -7.229 63.674 1.00 90.44 256 GLY A O 1
ATOM 1802 N N . VAL A 1 257 ? -49.506 -5.742 64.979 1.00 94.12 257 VAL A N 1
ATOM 1803 C CA . VAL A 1 257 ? -49.174 -6.347 66.278 1.00 94.12 257 VAL A CA 1
ATOM 1804 C C . VAL A 1 257 ? -50.427 -7.045 66.806 1.00 94.12 257 VAL A C 1
ATOM 1806 O O . VAL A 1 257 ? -51.298 -6.417 67.398 1.00 94.12 257 VAL A O 1
ATOM 1809 N N . ASN A 1 258 ? -50.551 -8.343 66.528 1.00 92.25 258 ASN A N 1
ATOM 1810 C CA . ASN A 1 258 ? -51.686 -9.162 66.956 1.00 92.25 258 ASN A CA 1
ATOM 1811 C C . ASN A 1 258 ? -51.342 -9.977 68.215 1.00 92.25 258 ASN A C 1
ATOM 1813 O O . ASN A 1 258 ? -50.180 -10.048 68.611 1.00 92.25 258 ASN A O 1
ATOM 1817 N N . SER A 1 259 ? -52.337 -10.635 68.818 1.00 88.38 259 SER A N 1
ATOM 1818 C CA . SER A 1 259 ? -52.146 -11.414 70.051 1.00 88.38 259 SER A CA 1
ATOM 1819 C C . SER A 1 259 ? -51.089 -12.520 69.938 1.00 88.38 259 SER A C 1
ATOM 1821 O O . SER A 1 259 ? -50.479 -12.849 70.938 1.00 88.38 259 SER A O 1
ATOM 1823 N N . ILE A 1 260 ? -50.814 -13.063 68.743 1.00 92.56 260 ILE A N 1
ATOM 1824 C CA . ILE A 1 260 ? -49.741 -14.058 68.537 1.00 92.56 260 ILE A CA 1
ATOM 1825 C C . ILE A 1 260 ? -48.341 -13.428 68.633 1.00 92.56 260 ILE A C 1
ATOM 1827 O O . ILE A 1 260 ? -47.382 -14.108 68.986 1.00 92.56 260 ILE A O 1
ATOM 1831 N N . LYS A 1 261 ? -48.204 -12.139 68.302 1.00 93.62 261 LYS A N 1
ATOM 1832 C CA . LYS A 1 261 ? -46.935 -11.393 68.363 1.00 93.62 261 LYS A CA 1
ATOM 1833 C C . LYS A 1 261 ? -46.654 -10.800 69.745 1.00 93.62 261 LYS A C 1
ATOM 1835 O O . LYS A 1 261 ? -45.536 -10.354 69.985 1.00 93.62 261 LYS A O 1
ATOM 1840 N N . ILE A 1 262 ? -47.651 -10.776 70.631 1.00 92.44 262 ILE A N 1
ATOM 1841 C CA . ILE A 1 262 ? -47.519 -10.333 72.019 1.00 92.44 262 ILE A CA 1
ATOM 1842 C C . ILE A 1 262 ? -47.381 -11.585 72.880 1.00 92.44 262 ILE A C 1
ATOM 1844 O O . ILE A 1 262 ? -48.299 -12.392 72.956 1.00 92.44 262 ILE A O 1
ATOM 1848 N N . GLN A 1 263 ? -46.233 -11.762 73.525 1.00 92.81 263 GLN A N 1
ATOM 1849 C CA . GLN A 1 263 ? -46.061 -12.863 74.469 1.00 92.81 263 GLN A CA 1
ATOM 1850 C C . GLN A 1 263 ? -46.996 -12.674 75.677 1.00 92.81 263 GLN A C 1
ATOM 1852 O O . GLN A 1 263 ? -47.041 -11.595 76.267 1.00 92.81 263 GLN A O 1
ATOM 1857 N N . ASP A 1 264 ? -47.721 -13.723 76.071 1.00 85.75 264 ASP A N 1
ATOM 1858 C CA . ASP A 1 264 ? -48.644 -13.652 77.207 1.00 85.75 264 ASP A CA 1
ATOM 1859 C C . ASP A 1 264 ? -47.932 -13.197 78.491 1.00 85.75 264 ASP A C 1
ATOM 1861 O O . ASP A 1 264 ? -46.871 -13.705 78.860 1.00 85.75 264 ASP A O 1
ATOM 1865 N N . GLY A 1 265 ? -48.537 -12.225 79.179 1.00 83.12 265 GLY A N 1
ATOM 1866 C CA . GLY A 1 265 ? -48.031 -11.674 80.438 1.00 83.12 265 GLY A CA 1
ATOM 1867 C C . GLY A 1 265 ? -46.885 -10.660 80.318 1.00 83.12 265 GLY A C 1
ATOM 1868 O O . GLY A 1 265 ? -46.436 -10.183 81.357 1.00 83.12 265 GLY A O 1
ATOM 1869 N N . THR A 1 266 ? -46.415 -10.302 79.113 1.00 89.81 266 THR A N 1
ATOM 1870 C CA . THR A 1 266 ? -45.317 -9.320 78.955 1.00 89.81 266 THR A CA 1
ATOM 1871 C C . THR A 1 266 ? -45.766 -7.865 78.917 1.00 89.81 266 THR A C 1
ATOM 1873 O O . THR A 1 266 ? -44.958 -6.989 79.204 1.00 89.81 266 THR A O 1
ATOM 1876 N N . VAL A 1 267 ? -47.041 -7.599 78.621 1.00 88.31 267 VAL A N 1
ATOM 1877 C CA . VAL A 1 267 ? -47.631 -6.260 78.754 1.00 88.31 267 VAL A CA 1
ATOM 1878 C C . VAL A 1 267 ? -47.903 -6.012 80.233 1.00 88.31 267 VAL A C 1
ATOM 1880 O O . VAL A 1 267 ? -48.859 -6.551 80.800 1.00 88.31 267 VAL A O 1
ATOM 1883 N N . ALA A 1 268 ? -47.046 -5.225 80.880 1.00 82.25 268 ALA A N 1
ATOM 1884 C CA . ALA A 1 268 ? -47.218 -4.878 82.277 1.00 82.25 268 ALA A CA 1
ATOM 1885 C C . ALA A 1 268 ? -48.397 -3.905 82.437 1.00 82.25 268 ALA A C 1
ATOM 1887 O O . ALA A 1 268 ? -48.685 -3.113 81.539 1.00 82.25 268 ALA A O 1
ATOM 1888 N N . PRO A 1 269 ? -49.045 -3.858 83.615 1.00 72.81 269 PRO A N 1
ATOM 1889 C CA . PRO A 1 269 ? -50.058 -2.844 83.896 1.00 72.81 269 PRO A CA 1
ATOM 1890 C C . PRO A 1 269 ? -49.596 -1.395 83.673 1.00 72.81 269 PRO A C 1
ATOM 1892 O O . PRO A 1 269 ? -50.440 -0.532 83.495 1.00 72.81 269 PRO A O 1
ATOM 1895 N N . ALA A 1 270 ? -48.284 -1.125 83.713 1.00 75.81 270 ALA A N 1
ATOM 1896 C CA . ALA A 1 270 ? -47.705 0.193 83.443 1.00 75.81 270 ALA A CA 1
ATOM 1897 C C . ALA A 1 270 ? -47.585 0.529 81.941 1.00 75.81 270 ALA A C 1
ATOM 1899 O O . ALA A 1 270 ? -47.450 1.700 81.603 1.00 75.81 270 ALA A O 1
ATOM 1900 N N . ASP A 1 271 ? -47.635 -0.476 81.060 1.00 83.19 271 ASP A N 1
ATOM 1901 C CA . ASP A 1 271 ? -47.600 -0.302 79.600 1.00 83.19 271 ASP A CA 1
ATOM 1902 C C . ASP A 1 271 ? -48.997 -0.008 79.028 1.00 83.19 271 ASP A C 1
ATOM 1904 O O . ASP A 1 271 ? -49.143 0.477 77.905 1.00 83.19 271 ASP A O 1
ATOM 1908 N N . LEU A 1 272 ? -50.041 -0.311 79.804 1.00 79.06 272 LEU A N 1
ATOM 1909 C CA . LEU A 1 272 ? -51.414 0.070 79.511 1.00 79.06 272 LEU A CA 1
ATOM 1910 C C . LEU A 1 272 ? -51.646 1.482 80.040 1.00 79.06 272 LEU A C 1
ATOM 1912 O O . LEU A 1 272 ? -51.273 1.802 81.167 1.00 79.06 272 LEU A O 1
ATOM 1916 N N . ALA A 1 273 ? -52.288 2.322 79.232 1.00 70.88 273 ALA A N 1
ATOM 1917 C CA . ALA A 1 273 ? -52.756 3.605 79.727 1.00 70.88 273 ALA A CA 1
ATOM 1918 C C . ALA A 1 273 ? -53.642 3.376 80.960 1.00 70.88 273 ALA A C 1
ATOM 1920 O O . ALA A 1 273 ? -54.464 2.449 80.976 1.00 70.88 273 ALA A O 1
ATOM 1921 N N . ASP A 1 274 ? -53.492 4.251 81.958 1.00 69.12 274 ASP A N 1
ATOM 1922 C CA . ASP A 1 274 ? -54.522 4.410 82.975 1.00 69.12 274 ASP A CA 1
ATOM 1923 C C . ASP A 1 274 ? -55.870 4.544 82.256 1.00 69.12 274 ASP A C 1
ATOM 1925 O O . ASP A 1 274 ? -55.959 5.111 81.160 1.00 69.12 274 ASP A O 1
ATOM 1929 N N . GLY A 1 275 ? -56.913 3.971 82.850 1.00 73.25 275 GLY A N 1
ATOM 1930 C CA . GLY A 1 275 ? -58.268 4.122 82.350 1.00 73.25 275 GLY A CA 1
ATOM 1931 C C . GLY A 1 275 ? -58.711 5.588 82.330 1.00 73.25 275 GLY A C 1
ATOM 1932 O O . GLY A 1 275 ? -57.950 6.538 82.186 1.00 73.25 275 GLY A O 1
ATOM 1933 N N . THR A 1 276 ? -59.995 5.831 82.539 1.00 80.88 276 THR A N 1
ATOM 1934 C CA . THR A 1 276 ? -60.495 7.215 82.566 1.00 80.88 276 THR A CA 1
ATOM 1935 C C . THR A 1 276 ? -59.964 8.051 83.745 1.00 80.88 276 THR A C 1
ATOM 1937 O O . THR A 1 276 ? -60.142 9.268 83.747 1.00 80.88 276 THR A O 1
ATOM 1940 N N . ALA A 1 277 ? -59.333 7.423 84.745 1.00 80.00 277 ALA A N 1
ATOM 1941 C CA . ALA A 1 277 ? -58.709 8.069 85.895 1.00 80.00 277 ALA A CA 1
ATOM 1942 C C . ALA A 1 277 ? -57.412 7.352 86.319 1.00 80.00 277 ALA A C 1
ATOM 1944 O O . ALA A 1 277 ? -57.276 6.140 86.144 1.00 80.00 277 ALA A O 1
ATOM 1945 N N . ALA A 1 278 ? -56.488 8.105 86.929 1.00 74.94 278 ALA A N 1
ATOM 1946 C CA . ALA A 1 278 ? -55.202 7.598 87.408 1.00 74.94 278 ALA A CA 1
ATOM 1947 C C . ALA A 1 278 ? -55.376 6.422 88.386 1.00 74.94 278 ALA A C 1
ATOM 1949 O O . ALA A 1 278 ? -56.152 6.511 89.342 1.00 74.94 278 ALA A O 1
ATOM 1950 N N . GLY A 1 279 ? -54.650 5.324 88.156 1.00 75.00 279 GLY A N 1
ATOM 1951 C CA . GLY A 1 279 ? -54.728 4.114 88.979 1.00 75.00 279 GLY A CA 1
ATOM 1952 C C . GLY A 1 279 ? -55.865 3.155 88.613 1.00 75.00 279 GLY A C 1
ATOM 1953 O O . GLY A 1 279 ? -56.068 2.171 89.326 1.00 75.00 279 GLY A O 1
ATOM 1954 N N . GLN A 1 280 ? -56.603 3.403 87.528 1.00 82.50 280 GLN A N 1
ATOM 1955 C CA . GLN A 1 280 ? -57.534 2.428 86.959 1.00 82.50 280 GLN A CA 1
ATOM 1956 C C . GLN A 1 280 ? -56.836 1.579 85.892 1.00 82.50 280 GLN A C 1
ATOM 1958 O O . GLN A 1 280 ? -56.279 2.129 84.950 1.00 82.50 280 GLN A O 1
ATOM 1963 N N . LEU A 1 281 ? -56.923 0.251 85.986 1.00 79.81 281 LEU A N 1
ATOM 1964 C CA . LEU A 1 281 ? -56.459 -0.672 84.949 1.00 79.81 281 LEU A CA 1
ATOM 1965 C C . LEU A 1 281 ? -57.646 -1.237 84.166 1.00 79.81 281 LEU A C 1
ATOM 1967 O O . LEU A 1 281 ? -58.648 -1.637 84.761 1.00 79.81 281 LEU A O 1
ATOM 1971 N N . LEU A 1 282 ? -57.528 -1.314 82.841 1.00 80.81 282 LEU A N 1
ATOM 1972 C CA . LEU A 1 282 ? -58.512 -1.985 81.996 1.00 80.81 282 LEU A CA 1
ATOM 1973 C C . LEU A 1 282 ? -58.316 -3.511 82.069 1.00 80.81 282 LEU A C 1
ATOM 1975 O O . LEU A 1 282 ? -57.279 -4.027 81.662 1.00 80.81 282 LEU A O 1
ATOM 1979 N N . GLN A 1 283 ? -59.309 -4.237 82.585 1.00 78.62 283 GLN A N 1
ATOM 1980 C CA . GLN A 1 283 ? -59.291 -5.694 82.735 1.00 78.62 283 GLN A CA 1
ATOM 1981 C C . GLN A 1 283 ? -60.429 -6.335 81.932 1.00 78.62 283 GLN A C 1
ATOM 1983 O O . GLN A 1 283 ? -61.538 -5.809 81.879 1.00 78.62 283 GLN A O 1
ATOM 1988 N N . TRP A 1 284 ? -60.173 -7.484 81.306 1.00 79.19 284 TRP A N 1
ATOM 1989 C CA . TRP A 1 284 ? -61.205 -8.317 80.681 1.00 79.19 284 TRP A CA 1
ATOM 1990 C C . TRP A 1 284 ? -61.666 -9.392 81.671 1.00 79.19 284 TRP A C 1
ATOM 1992 O O . TRP A 1 284 ? -60.837 -10.144 82.176 1.00 79.19 284 TRP A O 1
ATOM 2002 N N . ASN A 1 285 ? -62.970 -9.495 81.956 1.00 79.81 285 ASN A N 1
ATOM 2003 C CA . ASN A 1 285 ? -63.511 -10.537 82.856 1.00 79.81 285 ASN A CA 1
ATOM 2004 C C . ASN A 1 285 ? -64.019 -11.781 82.111 1.00 79.81 285 ASN A C 1
ATOM 2006 O O . ASN A 1 285 ? -64.738 -12.593 82.689 1.00 79.81 285 ASN A O 1
ATOM 2010 N N . GLY A 1 286 ? -63.717 -11.913 80.819 1.00 77.88 286 GLY A N 1
ATOM 2011 C CA . GLY A 1 286 ? -64.287 -12.966 79.978 1.00 77.88 286 GLY A CA 1
ATOM 2012 C C . GLY A 1 286 ? -65.560 -12.554 79.233 1.00 77.88 286 GLY A C 1
ATOM 2013 O O . GLY A 1 286 ? -65.958 -13.267 78.319 1.00 77.88 286 GLY A O 1
ATOM 2014 N N . THR A 1 287 ? -66.203 -11.435 79.589 1.00 85.25 287 THR A N 1
ATOM 2015 C CA . THR A 1 287 ? -67.450 -10.965 78.944 1.00 85.25 287 THR A CA 1
ATOM 2016 C C . THR A 1 287 ? -67.441 -9.476 78.597 1.00 85.25 287 THR A C 1
ATOM 2018 O O . THR A 1 287 ? -67.961 -9.101 77.553 1.00 85.25 287 THR A O 1
ATOM 2021 N N . ASN A 1 288 ? -66.861 -8.624 79.445 1.00 82.06 288 ASN A N 1
ATOM 2022 C CA . ASN A 1 288 ? -66.752 -7.183 79.239 1.00 82.06 288 ASN A CA 1
ATOM 2023 C C . ASN A 1 288 ? -65.390 -6.668 79.714 1.00 82.06 288 ASN A C 1
ATOM 2025 O O . ASN A 1 288 ? -64.780 -7.216 80.639 1.00 82.06 288 ASN A O 1
ATOM 2029 N N . TRP A 1 289 ? -64.945 -5.571 79.104 1.00 81.62 289 TRP A N 1
ATOM 2030 C CA . TRP A 1 289 ? -63.854 -4.767 79.640 1.00 81.62 289 TRP A CA 1
ATOM 2031 C C . TRP A 1 289 ? -64.383 -3.912 80.790 1.00 81.62 289 TRP A C 1
ATOM 2033 O O . TRP A 1 289 ? -65.446 -3.301 80.678 1.00 81.62 289 TRP A O 1
ATOM 2043 N N . TYR A 1 290 ? -63.658 -3.878 81.901 1.00 84.00 290 TYR A N 1
ATOM 2044 C CA . TYR A 1 290 ? -64.014 -3.110 83.087 1.00 84.00 290 TYR A CA 1
ATOM 2045 C C . TYR A 1 290 ? -62.769 -2.471 83.692 1.00 84.00 290 TYR A C 1
ATOM 2047 O O . TYR A 1 290 ? -61.654 -2.962 83.528 1.00 84.00 290 TYR A O 1
ATOM 2055 N N . LEU A 1 291 ? -62.965 -1.338 84.359 1.00 86.12 291 LEU A N 1
ATOM 2056 C CA . LEU A 1 291 ? -61.893 -0.616 85.026 1.00 86.12 291 LEU A CA 1
ATOM 2057 C C . LEU A 1 291 ? -61.778 -1.120 86.460 1.00 86.12 291 LEU A C 1
ATOM 2059 O O . LEU A 1 291 ? -62.732 -1.017 87.234 1.00 86.12 291 LEU A O 1
ATOM 2063 N N . LEU A 1 292 ? -60.614 -1.658 86.812 1.00 80.94 292 LEU A N 1
ATOM 2064 C CA . LEU A 1 292 ? -60.282 -2.016 88.181 1.00 80.94 292 LEU A CA 1
ATOM 2065 C C . LEU A 1 292 ? -59.444 -0.920 88.819 1.00 80.94 292 LEU A C 1
ATOM 2067 O O . LEU A 1 292 ? -58.494 -0.434 88.217 1.00 80.94 292 LEU A O 1
ATOM 2071 N N . MET A 1 293 ? -59.755 -0.565 90.059 1.00 82.75 293 MET A N 1
ATOM 2072 C CA . MET A 1 293 ? -58.909 0.334 90.834 1.00 82.75 293 MET A CA 1
ATOM 2073 C C . MET A 1 293 ? -57.712 -0.460 91.363 1.00 82.75 293 MET A C 1
ATOM 2075 O O . MET A 1 293 ? -57.896 -1.485 92.024 1.00 82.75 293 MET A O 1
ATOM 2079 N N . LYS A 1 294 ? -56.491 -0.019 91.050 1.00 69.00 294 LYS A N 1
ATOM 2080 C CA . LYS A 1 294 ? -55.259 -0.638 91.540 1.00 69.00 294 LYS A CA 1
ATOM 2081 C C . LYS A 1 294 ? -55.198 -0.431 93.052 1.00 69.00 294 LYS A C 1
ATOM 2083 O O . LYS A 1 294 ? -54.947 0.674 93.527 1.00 69.00 294 LYS A O 1
ATOM 2088 N N . VAL A 1 295 ? -55.484 -1.486 93.809 1.00 68.25 295 VAL A N 1
ATOM 2089 C CA . VAL A 1 295 ? -55.217 -1.503 95.248 1.00 68.25 295 VAL A CA 1
ATOM 2090 C C . VAL A 1 295 ? -53.702 -1.651 95.385 1.00 68.25 295 VAL A C 1
ATOM 2092 O O . VAL A 1 295 ? -53.144 -2.611 94.854 1.00 68.25 295 VAL A O 1
ATOM 2095 N N . LEU A 1 296 ? -53.053 -0.637 95.965 1.00 59.09 296 LEU A N 1
ATOM 2096 C CA . LEU A 1 296 ? -51.609 -0.617 96.229 1.00 59.09 296 LEU A CA 1
ATOM 2097 C C . LEU A 1 296 ? -51.178 -1.800 97.102 1.00 59.09 296 LEU A C 1
ATOM 2099 O O . LEU A 1 296 ? -51.925 -2.121 98.055 1.00 59.09 296 LEU A O 1
#

Radius of gyration: 73.44 Å; chains: 1; bounding box: 116×34×240 Å

Foldseek 3Di:
DDDDDDDDDDPDDCDPVNDDCPPQDQQWHQDPRRDTDRPLQSPPDVPDPDP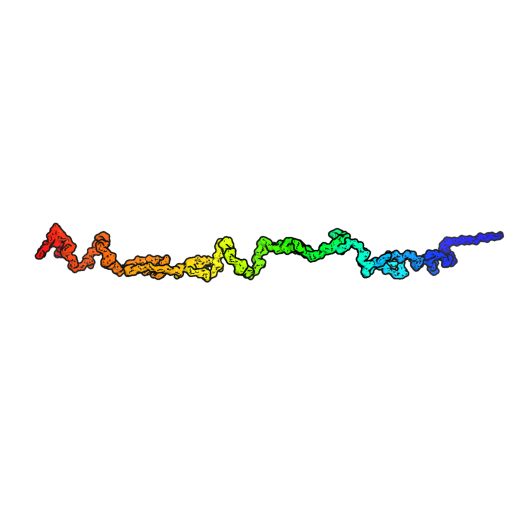VLLQWPFDDDDRDDDDDRDTHGDVCSDPVVVPDDPDPQWDWDADPVRHIDIDHVCVVPPQQLVDDDQADPQWHWWFRCGPVTRIDIDGDVVSDDVVNQDVCSCDPVNQPPPNCDPVVQDPCNCWLVNDDQVNQDQQWGQDNPGRDTDGDLVRQQDVFDDDDPQWPFPDTDRDPDDDTDTDGDDPSDDPVNQDVCSCPPVNQPVCNCDPVNDDPPPCDQVNDDADPDPQWGFDDPPPDTDTDRNDD

Sequence (296 aa):
NASITTPKIGFDQVTRDQINPNVAGTGLTQASDGSLEVDPTNIIGDSNITSPNSTIDVGGDANAILANVQLDVADNAITPAKIVSGGNDKVLTTDTSGTVTWIDKSDFNADGSETKINDGSNTTVSGNGTTATPYSIQVIANGITTVELADNAVTTSKIVNANITTEKIGNDQITATKINADVAGTGLIQNATTGALEVDPTTITGDGNITSSDLTVTGGTDAAFNNVTLEITAGAVGTTELADNAVSTAKIADNGVNSIKIQDGTVAPADLADGTAAGQLLQWNGTNWYLLMKVL